Protein AF-A0A932LCK8-F1 (afdb_monomer_lite)

pLDDT: mean 76.7, std 15.46, range [37.06, 93.44]

Sequence (236 aa):
MRTVERKRELPFRETGGPTRAATRDFEVYFSTARAASYAITVRLGRPQRQRLLAFADYAKPSEVVEDVLACLDDFGGGRVEELHRRIKDEAYFNNFAALAKKLSPDGERVRTVGFTSVKGDEKHVVTLTGPPTSVWKPRVESGTKVEYIGRIRAADETSKKRSHPVFRVETDAGVVSPPIRVAPGLLQDVVKPFWGELVKVIASKPKKGGPNMIEIESIEGQAAQNSDADTGTEVA

Secondary structure (DSSP, 8-state):
-HHHHHHTTPPP-SSSSS-HHHHTT-EEEEPPPPTT-----EEEE--TT----TTS-PPPHHHHHHHHHHHHHHHHTT-HHHHHHH--SHHHHHHHHHHHHHHS--SSS---EEEEEEETTEEEEEEE-S-STTT------S-EEEEEEEEEEEEE---TT-SS-EEEEE-TTSPBPPPEE--TT-IIIIIGGGBTSEEEEEEEE-SSS--EEEEEEESHHHHTTTGGGS------

Foldseek 3Di:
DVLQCVVVVHDDDPDDDDDCVSPQQWDWDWDDADPPGPDIDIDIHGPPPDPDDPPDPGDDSVNSVVLLLVLLQCQLVLVLVVNCVSVVDPLSSVQSLLVSLVQAAPCPPGQKDKDWDDDPPDIDIHMRGDRSPRRDFPPDPDADKDKDWAAWADWDPDDPPDPFTWTWGAHPVRDIDDTEGEDRNQCPRPPVVRHRFTKMWIWGDHPDDHTYTGDIDGPVVVVVVVVVPPDDDDDD

Radius of gyration: 20.32 Å; chains: 1; bounding box: 52×53×57 Å

Structure (mmCIF, N/CA/C/O backbone):
data_AF-A0A932LCK8-F1
#
_entry.id   AF-A0A932LCK8-F1
#
loop_
_atom_site.group_PDB
_atom_site.id
_atom_site.type_symbol
_atom_site.label_atom_id
_atom_site.label_alt_id
_atom_site.label_comp_id
_atom_site.label_asym_id
_atom_site.label_entity_id
_atom_site.label_seq_id
_atom_site.pdbx_PDB_ins_code
_atom_site.Cartn_x
_atom_site.Cartn_y
_atom_site.Cartn_z
_atom_site.occupancy
_atom_site.B_iso_or_equiv
_atom_site.auth_seq_id
_atom_site.auth_comp_id
_atom_site.auth_asym_id
_atom_site.auth_atom_id
_atom_site.pdbx_PDB_model_num
ATOM 1 N N . MET A 1 1 ? 0.529 0.023 10.670 1.00 68.06 1 MET A N 1
ATOM 2 C CA . MET A 1 1 ? 1.684 0.404 11.520 1.00 68.06 1 MET A CA 1
ATOM 3 C C . MET A 1 1 ? 2.392 1.669 11.028 1.00 68.06 1 MET A C 1
ATOM 5 O O . MET A 1 1 ? 2.630 2.529 11.862 1.00 68.06 1 MET A O 1
ATOM 9 N N . ARG A 1 2 ? 2.650 1.861 9.720 1.00 84.75 2 ARG A N 1
ATOM 10 C CA . ARG A 1 2 ? 3.196 3.132 9.178 1.00 84.75 2 ARG A CA 1
ATOM 11 C C . ARG A 1 2 ? 2.391 4.380 9.580 1.00 84.75 2 ARG A C 1
ATOM 13 O O . ARG A 1 2 ? 2.970 5.405 9.904 1.00 84.75 2 ARG A O 1
ATOM 20 N N . THR A 1 3 ? 1.067 4.261 9.687 1.00 83.75 3 THR A N 1
ATOM 21 C CA . THR A 1 3 ? 0.189 5.313 10.232 1.00 83.75 3 THR A CA 1
ATOM 22 C C . THR A 1 3 ? 0.592 5.778 11.636 1.00 83.75 3 THR A C 1
ATOM 24 O O . THR A 1 3 ? 0.534 6.965 11.926 1.00 83.75 3 THR A O 1
ATOM 27 N N . VAL A 1 4 ? 1.030 4.864 12.508 1.00 83.75 4 VAL A N 1
ATOM 28 C CA . VAL A 1 4 ? 1.454 5.198 13.877 1.00 83.75 4 VAL A CA 1
ATOM 29 C C . VAL A 1 4 ? 2.744 6.012 13.853 1.00 83.75 4 VAL A C 1
ATOM 31 O O . VAL A 1 4 ? 2.847 6.996 14.575 1.00 83.75 4 VAL A O 1
ATOM 34 N N . GLU A 1 5 ? 3.711 5.621 13.018 1.00 84.94 5 GLU A N 1
ATOM 35 C CA . GLU A 1 5 ? 4.965 6.367 12.844 1.00 84.94 5 GLU A CA 1
ATOM 36 C C . GLU A 1 5 ? 4.686 7.786 12.339 1.00 84.94 5 GLU A C 1
ATOM 38 O O . GLU A 1 5 ? 5.183 8.745 12.928 1.00 84.94 5 GLU A O 1
ATOM 43 N N . ARG A 1 6 ? 3.795 7.926 11.347 1.00 89.06 6 ARG A N 1
ATOM 44 C CA . ARG A 1 6 ? 3.350 9.234 10.849 1.00 89.06 6 ARG A CA 1
ATOM 45 C C . ARG A 1 6 ? 2.698 10.087 11.935 1.00 89.06 6 ARG A C 1
ATOM 47 O O . ARG A 1 6 ? 3.042 11.255 12.060 1.00 89.06 6 ARG A O 1
ATOM 54 N N . LYS A 1 7 ? 1.773 9.533 12.729 1.00 84.06 7 LYS A N 1
ATOM 55 C CA . LYS A 1 7 ? 1.117 10.287 13.819 1.00 84.06 7 LYS A CA 1
ATOM 56 C C . LYS A 1 7 ? 2.077 10.666 14.952 1.00 84.06 7 LYS A C 1
ATOM 58 O O . LYS A 1 7 ? 1.746 11.535 15.744 1.00 84.06 7 LYS A O 1
ATOM 63 N N . ARG A 1 8 ? 3.242 10.020 15.028 1.00 82.56 8 ARG A N 1
ATOM 64 C CA . ARG A 1 8 ? 4.344 10.365 15.938 1.00 82.56 8 ARG A CA 1
ATOM 65 C C . ARG A 1 8 ? 5.402 11.257 15.277 1.00 82.56 8 ARG A C 1
ATOM 67 O O . ARG A 1 8 ? 6.473 11.419 15.848 1.00 82.56 8 ARG A O 1
ATOM 74 N N . GLU A 1 9 ? 5.126 11.766 14.073 1.00 83.94 9 GLU A N 1
ATOM 75 C CA . GLU A 1 9 ? 6.020 12.636 13.295 1.00 83.94 9 GLU A CA 1
ATOM 76 C C . GLU A 1 9 ? 7.413 12.027 13.057 1.00 83.94 9 GLU A C 1
ATOM 78 O O . GLU A 1 9 ? 8.412 12.727 12.899 1.00 83.94 9 GLU A O 1
ATOM 83 N N . LEU A 1 10 ? 7.492 10.693 13.015 1.00 84.56 10 LEU A N 1
ATOM 84 C CA . LEU A 1 10 ? 8.742 9.997 12.743 1.00 84.56 10 LEU A CA 1
ATOM 85 C C . LEU A 1 10 ? 9.036 10.018 11.235 1.00 84.56 10 LEU A C 1
ATOM 87 O O . LEU A 1 10 ? 8.127 9.751 10.438 1.00 84.56 10 LEU A O 1
ATOM 91 N N . PRO A 1 11 ? 10.297 10.258 10.825 1.00 85.12 11 PRO A N 1
ATOM 92 C CA . PRO A 1 11 ? 10.670 10.261 9.415 1.00 85.12 11 PRO A CA 1
ATOM 93 C C . PRO A 1 11 ? 10.408 8.894 8.779 1.00 85.12 11 PRO A C 1
ATOM 95 O O . PRO A 1 11 ? 10.622 7.853 9.412 1.00 85.12 11 PRO A O 1
ATOM 98 N N . PHE A 1 12 ? 9.960 8.889 7.520 1.00 83.31 12 PHE A N 1
ATOM 99 C CA . PHE A 1 12 ? 9.740 7.642 6.795 1.00 83.31 12 PHE A CA 1
ATOM 100 C C . PHE A 1 12 ? 11.056 6.872 6.646 1.00 83.31 12 PHE A C 1
ATOM 102 O O . PHE A 1 12 ? 12.108 7.433 6.334 1.00 83.31 12 PHE A O 1
ATOM 109 N N . ARG A 1 13 ? 10.998 5.555 6.854 1.00 80.38 13 ARG A N 1
ATOM 110 C CA . ARG A 1 13 ? 12.156 4.669 6.737 1.00 80.38 13 ARG A CA 1
ATOM 111 C C . ARG A 1 13 ? 12.007 3.759 5.530 1.00 80.38 13 ARG A C 1
ATOM 113 O O . ARG A 1 13 ? 11.162 2.869 5.529 1.00 80.38 13 ARG A O 1
ATOM 120 N N . GLU A 1 14 ? 12.901 3.935 4.563 1.00 74.62 14 GLU A N 1
ATOM 121 C CA . GLU A 1 14 ? 12.997 3.083 3.369 1.00 74.62 14 GLU A CA 1
ATOM 122 C C . GLU A 1 14 ? 13.469 1.657 3.683 1.00 74.62 14 GLU A C 1
ATOM 124 O O . GLU A 1 14 ? 13.272 0.747 2.881 1.00 74.62 14 GLU A O 1
ATOM 129 N N . THR A 1 15 ? 14.089 1.454 4.852 1.00 69.38 15 THR A N 1
ATOM 130 C CA . THR A 1 15 ? 14.672 0.171 5.249 1.00 69.38 15 THR A CA 1
ATOM 131 C C . THR A 1 15 ? 14.090 -0.357 6.555 1.00 69.38 15 THR A C 1
ATOM 133 O O . THR A 1 15 ? 13.994 0.338 7.578 1.00 69.38 15 THR A O 1
ATOM 136 N N . GLY A 1 16 ? 13.752 -1.646 6.518 1.00 67.50 16 GLY A N 1
ATOM 137 C CA . GLY A 1 16 ? 13.171 -2.370 7.638 1.00 67.50 16 GLY A CA 1
ATOM 138 C C . GLY A 1 16 ? 11.676 -2.110 7.812 1.00 67.50 16 GLY A C 1
ATOM 139 O O . GLY A 1 16 ? 11.110 -1.132 7.318 1.00 67.50 16 GLY A O 1
ATOM 140 N N . GLY A 1 17 ? 11.026 -3.027 8.530 1.00 65.50 17 GLY A N 1
ATOM 141 C CA . GLY A 1 17 ? 9.635 -2.855 8.929 1.00 65.50 17 GLY A CA 1
ATOM 142 C C . GLY A 1 17 ? 9.449 -1.673 9.892 1.00 65.50 17 GLY A C 1
ATOM 143 O O . GLY A 1 17 ? 10.430 -1.071 10.346 1.00 65.50 17 GLY A O 1
ATOM 144 N N . PRO A 1 18 ? 8.192 -1.352 10.235 1.00 67.12 18 PRO A N 1
ATOM 145 C CA . PRO A 1 18 ? 7.876 -0.317 11.210 1.00 67.12 18 PRO A CA 1
ATOM 146 C C . PRO A 1 18 ? 8.674 -0.496 12.507 1.00 67.12 18 PRO A C 1
ATOM 148 O O . PRO A 1 18 ? 8.913 -1.614 12.975 1.00 67.12 18 PRO A O 1
ATOM 151 N N . THR A 1 19 ? 9.112 0.616 13.083 1.00 68.75 19 THR A N 1
ATOM 152 C CA . THR A 1 19 ? 10.007 0.648 14.240 1.00 68.75 19 THR A CA 1
ATOM 153 C C . THR A 1 19 ? 9.383 -0.096 15.415 1.00 68.75 19 THR A C 1
ATOM 155 O O . THR A 1 19 ? 8.214 0.118 15.731 1.00 68.75 19 THR A O 1
ATOM 158 N N . ARG A 1 20 ? 10.171 -0.917 16.130 1.00 65.50 20 ARG A N 1
ATOM 159 C CA . ARG A 1 20 ? 9.680 -1.664 17.306 1.00 65.50 20 ARG A CA 1
ATOM 160 C C . ARG A 1 20 ? 8.971 -0.760 18.315 1.00 65.50 20 ARG A C 1
ATOM 162 O O . ARG A 1 20 ? 7.968 -1.163 18.874 1.00 65.50 20 ARG A O 1
ATOM 169 N N . ALA A 1 21 ? 9.441 0.471 18.514 1.00 67.25 21 ALA A N 1
ATOM 170 C CA . ALA A 1 21 ? 8.786 1.448 19.385 1.00 67.25 21 ALA A CA 1
ATOM 171 C C . ALA A 1 21 ? 7.376 1.857 18.912 1.00 67.25 21 ALA A C 1
ATOM 173 O O . ALA A 1 21 ? 6.527 2.169 19.740 1.00 67.25 21 ALA A O 1
ATOM 174 N N . ALA A 1 22 ? 7.118 1.856 17.602 1.00 66.50 22 ALA A N 1
ATOM 175 C CA . ALA A 1 22 ? 5.813 2.157 17.016 1.00 66.50 22 ALA A CA 1
ATOM 176 C C . ALA A 1 22 ? 4.879 0.940 16.999 1.00 66.50 22 ALA A C 1
ATOM 178 O O . ALA A 1 22 ? 3.667 1.112 17.054 1.00 66.50 22 ALA A O 1
ATOM 179 N N . THR A 1 23 ? 5.419 -0.280 16.947 1.00 68.44 23 THR A N 1
ATOM 180 C CA . THR A 1 23 ? 4.615 -1.511 16.932 1.00 68.44 23 THR A CA 1
ATOM 181 C C . THR A 1 23 ? 4.399 -2.116 18.311 1.00 68.44 23 THR A C 1
ATOM 183 O O . THR A 1 23 ? 3.434 -2.844 18.493 1.00 68.44 23 THR A O 1
ATOM 186 N N . ARG A 1 24 ? 5.276 -1.839 19.285 1.00 68.50 24 ARG A N 1
ATOM 187 C CA . ARG A 1 24 ? 5.238 -2.451 20.624 1.00 68.50 24 ARG A CA 1
ATOM 188 C C . ARG A 1 24 ? 3.920 -2.205 21.344 1.00 68.50 24 ARG A C 1
ATOM 190 O O . ARG A 1 24 ? 3.499 -3.060 22.105 1.00 68.50 24 ARG A O 1
ATOM 197 N N . ASP A 1 25 ? 3.287 -1.065 21.101 1.00 71.00 25 ASP A N 1
ATOM 198 C CA . ASP A 1 25 ? 2.089 -0.655 21.835 1.00 71.00 25 ASP A CA 1
ATOM 199 C C . ASP A 1 25 ? 0.792 -1.126 21.145 1.00 71.00 25 ASP A C 1
ATOM 201 O O . ASP A 1 25 ? -0.306 -0.804 21.603 1.00 71.00 25 ASP A O 1
ATOM 205 N N . PHE A 1 26 ? 0.908 -1.890 20.052 1.00 74.94 26 PHE A N 1
ATOM 206 C CA . PHE A 1 26 ? -0.215 -2.340 19.239 1.00 74.94 26 PHE A CA 1
ATOM 207 C C . PHE A 1 26 ? -0.123 -3.834 18.928 1.00 74.94 26 PHE A C 1
ATOM 209 O O . PHE A 1 26 ? 0.890 -4.326 18.441 1.00 74.94 26 PHE A O 1
ATOM 216 N N . GLU A 1 27 ? -1.228 -4.540 19.120 1.00 78.75 27 GLU A N 1
ATOM 217 C CA . GLU A 1 27 ? -1.399 -5.924 18.683 1.00 78.75 27 GLU A CA 1
ATOM 218 C C . GLU A 1 27 ? -2.511 -5.991 17.643 1.00 78.75 27 GLU A C 1
ATOM 220 O O . GLU A 1 27 ? -3.578 -5.398 17.821 1.00 78.75 27 GLU A O 1
ATOM 225 N N . VAL A 1 28 ? -2.250 -6.700 16.546 1.00 80.75 28 VAL A N 1
ATOM 226 C CA . VAL A 1 28 ? -3.213 -6.896 15.461 1.00 80.75 28 VAL A CA 1
ATOM 227 C C . VAL A 1 28 ? -3.707 -8.331 15.513 1.00 80.75 28 VAL A C 1
ATOM 229 O O . VAL A 1 28 ? -2.915 -9.265 15.429 1.00 80.75 28 VAL A O 1
ATOM 232 N N . TYR A 1 29 ? -5.019 -8.491 15.626 1.00 80.69 29 TYR A N 1
ATOM 233 C CA . TYR A 1 29 ? -5.695 -9.779 15.601 1.00 80.69 29 TYR A CA 1
ATOM 234 C C . TYR A 1 29 ? -6.539 -9.880 14.336 1.00 80.69 29 TYR A C 1
ATOM 236 O O . TYR A 1 29 ? -7.244 -8.933 13.982 1.00 80.69 29 TYR A O 1
ATOM 244 N N . PHE A 1 30 ? -6.498 -11.042 13.692 1.00 81.69 30 PHE A N 1
ATOM 245 C CA . PHE A 1 30 ? -7.308 -11.359 12.522 1.00 81.69 30 PHE A CA 1
ATOM 246 C C . PHE A 1 30 ? -8.279 -12.482 12.875 1.00 81.69 30 PHE A C 1
ATOM 248 O O . PHE A 1 30 ? -7.908 -13.446 13.542 1.00 81.69 30 PHE A O 1
ATOM 255 N N . SER A 1 31 ? -9.525 -12.350 12.434 1.00 79.50 31 SER A N 1
ATOM 256 C CA . SER A 1 31 ? -10.479 -13.465 12.425 1.00 79.50 31 SER A CA 1
ATOM 257 C C . SER A 1 31 ? -10.376 -14.231 11.110 1.00 79.50 31 SER A C 1
ATOM 259 O O . SER A 1 31 ? -9.997 -13.664 10.083 1.00 79.50 31 SER A O 1
ATOM 261 N N . THR A 1 32 ? -10.715 -15.517 11.142 1.00 73.19 32 THR A N 1
ATOM 262 C CA . THR A 1 32 ? -10.843 -16.324 9.930 1.00 73.19 32 THR A CA 1
ATOM 263 C C . THR A 1 32 ? -12.035 -15.847 9.103 1.00 73.19 32 THR A C 1
ATOM 265 O O . THR A 1 32 ? -13.061 -15.432 9.650 1.00 73.19 32 THR A O 1
ATOM 268 N N . ALA A 1 33 ? -11.901 -15.906 7.777 1.00 71.94 33 ALA A N 1
ATOM 269 C CA . ALA A 1 33 ? -13.022 -15.661 6.881 1.00 71.94 33 ALA A CA 1
ATOM 270 C C . ALA A 1 33 ? -14.146 -16.667 7.178 1.00 71.94 33 ALA A C 1
ATOM 272 O O . ALA A 1 33 ? -13.884 -17.850 7.420 1.00 71.94 33 ALA A O 1
ATOM 273 N N . ARG A 1 34 ? -15.402 -16.210 7.183 1.00 66.44 34 ARG A N 1
ATOM 274 C CA . ARG A 1 34 ? -16.549 -17.122 7.315 1.00 66.44 34 ARG A CA 1
ATOM 275 C C . ARG A 1 34 ? -16.864 -17.730 5.951 1.00 66.44 34 ARG A C 1
ATOM 277 O O . ARG A 1 34 ? -16.755 -17.039 4.940 1.00 66.44 34 ARG A O 1
ATOM 284 N N . ALA A 1 35 ? -17.286 -18.995 5.926 1.00 52.25 35 ALA A N 1
ATOM 285 C CA . ALA A 1 35 ? -17.706 -19.665 4.696 1.00 52.25 35 ALA A CA 1
ATOM 286 C C . ALA A 1 35 ? -18.722 -18.803 3.919 1.00 52.25 35 ALA A C 1
ATOM 288 O O . ALA A 1 35 ? -19.621 -18.217 4.521 1.00 52.25 35 ALA A O 1
ATOM 289 N N . ALA A 1 36 ? -18.535 -18.700 2.600 1.00 53.94 36 ALA A N 1
ATOM 290 C CA . ALA A 1 36 ? -19.325 -17.865 1.685 1.00 53.94 36 ALA A CA 1
ATOM 291 C C . ALA A 1 36 ? -19.273 -16.335 1.923 1.00 53.94 36 ALA A C 1
ATOM 293 O O . ALA A 1 36 ? -20.036 -15.596 1.305 1.00 53.94 36 ALA A O 1
ATOM 294 N N . SER A 1 37 ? -18.354 -15.827 2.758 1.00 58.44 37 SER A N 1
ATOM 295 C CA . SER A 1 37 ? -18.099 -14.387 2.892 1.00 58.44 37 SER A CA 1
ATOM 296 C C . SER A 1 37 ? -16.599 -14.073 2.901 1.00 58.44 37 SER A C 1
ATOM 298 O O . SER A 1 37 ? -15.853 -14.587 3.730 1.00 58.44 37 SER A O 1
ATOM 300 N N . TYR A 1 38 ? -16.156 -13.146 2.050 1.00 71.19 38 TYR A N 1
ATOM 301 C CA . TYR A 1 38 ? -14.799 -12.575 2.107 1.00 71.19 38 TYR A CA 1
ATOM 302 C C . TYR A 1 38 ? -14.674 -11.489 3.194 1.00 71.19 38 TYR A C 1
ATOM 304 O O . TYR A 1 38 ? -13.937 -10.516 3.052 1.00 71.19 38 TYR A O 1
ATOM 312 N N . ALA A 1 39 ? -15.423 -11.630 4.290 1.00 77.19 39 ALA A N 1
ATOM 313 C CA . ALA A 1 39 ? -15.399 -10.695 5.402 1.00 77.19 39 ALA A CA 1
ATOM 314 C C . ALA A 1 39 ? -14.325 -11.115 6.410 1.00 77.19 39 ALA A C 1
ATOM 316 O O . ALA A 1 39 ? -14.401 -12.194 7.002 1.00 77.19 39 ALA A O 1
ATOM 317 N N . ILE A 1 40 ? -13.353 -10.232 6.637 1.00 79.38 40 ILE A N 1
ATOM 318 C CA . ILE A 1 40 ? -12.356 -10.371 7.699 1.00 79.38 40 ILE A CA 1
ATOM 319 C C . ILE A 1 40 ? -12.582 -9.293 8.756 1.00 79.38 40 ILE A C 1
ATOM 321 O O . ILE A 1 40 ? -12.814 -8.128 8.444 1.00 79.38 40 ILE A O 1
ATOM 325 N N . THR A 1 41 ? -12.498 -9.671 10.029 1.00 80.62 41 THR A N 1
ATOM 326 C CA . THR A 1 41 ? -12.414 -8.701 11.131 1.00 80.62 41 THR A CA 1
ATOM 327 C C . THR A 1 41 ? -10.961 -8.538 11.538 1.00 80.62 41 THR A C 1
ATOM 329 O O . THR A 1 41 ? -10.307 -9.527 11.885 1.00 80.62 41 THR A O 1
ATOM 332 N N . VAL A 1 42 ? -10.488 -7.291 11.530 1.00 81.81 42 VAL A N 1
ATOM 333 C CA . VAL A 1 42 ? -9.177 -6.892 12.048 1.00 81.81 42 VAL A CA 1
ATOM 334 C C . VAL A 1 42 ? -9.394 -6.116 13.341 1.00 81.81 42 VAL A C 1
ATOM 336 O O . VAL A 1 42 ? -10.077 -5.093 13.347 1.00 81.81 42 VAL A O 1
ATOM 339 N N . ARG A 1 43 ? -8.813 -6.585 14.446 1.00 82.06 43 ARG A N 1
ATOM 340 C CA . ARG A 1 43 ? -8.869 -5.897 15.740 1.00 82.06 43 ARG A CA 1
ATOM 341 C C . ARG A 1 43 ? -7.490 -5.367 16.101 1.00 82.06 43 ARG A C 1
ATOM 343 O O . ARG A 1 43 ? -6.537 -6.132 16.202 1.00 82.06 43 ARG A O 1
ATOM 350 N N . LEU A 1 44 ? -7.413 -4.060 16.342 1.00 81.69 44 LEU A N 1
ATOM 351 C CA . LEU A 1 44 ? -6.218 -3.389 16.844 1.00 81.69 44 LEU A CA 1
ATOM 352 C C . LEU A 1 44 ? -6.360 -3.163 18.356 1.00 81.69 44 LEU A C 1
ATOM 354 O O . LEU A 1 44 ? -7.223 -2.405 18.798 1.00 81.69 44 LEU A O 1
ATOM 358 N N . GLY A 1 45 ? -5.544 -3.849 19.150 1.00 78.12 45 GLY A N 1
ATOM 359 C CA . GLY A 1 45 ? -5.527 -3.766 20.612 1.00 78.12 45 GLY A CA 1
ATOM 360 C C . GLY A 1 45 ? -4.201 -3.245 21.157 1.00 78.12 45 GLY A C 1
ATOM 361 O O . GLY A 1 45 ? -3.272 -2.978 20.400 1.00 78.12 45 GLY A O 1
ATOM 362 N N . ARG A 1 46 ? -4.110 -3.115 22.484 1.00 75.75 46 ARG A N 1
ATOM 363 C CA . ARG A 1 46 ? -2.841 -2.923 23.202 1.00 75.75 46 ARG A CA 1
ATOM 364 C C . ARG A 1 46 ? -2.402 -4.258 23.815 1.00 75.75 46 ARG A C 1
ATOM 366 O O . ARG A 1 46 ? -3.284 -4.984 24.282 1.00 75.75 46 ARG A O 1
ATOM 373 N N . PRO A 1 47 ? -1.093 -4.551 23.894 1.00 69.00 47 PRO A N 1
ATOM 374 C CA . PRO A 1 47 ? -0.602 -5.727 24.596 1.00 69.00 47 PRO A CA 1
ATOM 375 C C . PRO A 1 47 ? -1.077 -5.753 26.044 1.00 69.00 47 PRO A C 1
ATOM 377 O O . PRO A 1 47 ? -0.869 -4.804 26.806 1.00 69.00 47 PRO A O 1
ATOM 380 N N . GLN A 1 48 ? -1.664 -6.877 26.448 1.00 57.91 48 GLN A N 1
ATOM 381 C CA . GLN A 1 48 ? -2.292 -7.060 27.761 1.00 57.91 48 GLN A CA 1
ATOM 382 C C . GLN A 1 48 ? -1.312 -6.869 28.942 1.00 57.91 48 GLN A C 1
ATOM 384 O O . GLN A 1 48 ? -1.734 -6.650 30.076 1.00 57.91 48 GLN A O 1
ATOM 389 N N . ARG A 1 49 ? 0.006 -6.921 28.686 1.00 55.78 49 ARG A N 1
ATOM 390 C CA . ARG A 1 49 ? 1.070 -6.804 29.700 1.00 55.78 49 ARG A CA 1
ATOM 391 C C . ARG A 1 49 ? 1.482 -5.371 30.052 1.00 55.78 49 ARG A C 1
ATOM 393 O O . ARG A 1 49 ? 2.268 -5.203 30.979 1.00 55.78 49 ARG A O 1
ATOM 400 N N . GLN A 1 50 ? 0.971 -4.340 29.377 1.00 52.78 50 GLN A N 1
ATOM 401 C CA . GLN A 1 50 ? 1.270 -2.946 29.731 1.00 52.78 50 GLN A CA 1
ATOM 402 C C . GLN A 1 50 ? 0.057 -2.255 30.361 1.00 52.78 50 GLN A C 1
ATOM 404 O O . GLN A 1 50 ? -0.754 -1.624 29.686 1.00 52.78 50 GLN A O 1
ATOM 409 N N . ARG A 1 51 ? -0.028 -2.314 31.697 1.00 44.06 51 ARG A N 1
ATOM 410 C CA . ARG A 1 51 ? -0.771 -1.320 32.486 1.00 44.06 51 ARG A CA 1
ATOM 411 C C . ARG A 1 51 ? 0.008 -0.005 32.435 1.00 44.06 51 ARG A C 1
ATOM 413 O O . ARG A 1 51 ? 0.839 0.260 33.295 1.00 44.06 51 ARG A O 1
ATOM 420 N N . LEU A 1 52 ? -0.196 0.783 31.387 1.00 51.16 52 LEU A N 1
ATOM 421 C CA . LEU A 1 52 ? 0.383 2.119 31.308 1.00 51.16 52 LEU A CA 1
ATOM 422 C C . LEU A 1 52 ? -0.431 3.082 32.175 1.00 51.16 52 LEU A C 1
ATOM 424 O O . LEU A 1 52 ? -1.634 3.248 31.976 1.00 51.16 52 LEU A O 1
ATOM 428 N N . LEU A 1 53 ? 0.260 3.700 33.135 1.00 49.91 53 LEU A N 1
ATOM 429 C CA . LEU A 1 53 ? -0.172 4.907 33.834 1.00 49.91 53 LEU A CA 1
ATOM 430 C C . LEU A 1 53 ? -0.567 5.968 32.790 1.00 49.91 53 LEU A C 1
ATOM 432 O O . LEU A 1 53 ? 0.071 6.070 31.744 1.00 49.91 53 LEU A O 1
ATOM 436 N N . ALA A 1 54 ? -1.620 6.735 33.067 1.00 47.22 54 ALA A N 1
ATOM 437 C CA . ALA A 1 54 ? -2.343 7.610 32.134 1.00 47.22 54 ALA A CA 1
ATOM 438 C C . ALA A 1 54 ? -1.554 8.802 31.527 1.00 47.22 54 ALA A C 1
ATOM 440 O O . ALA A 1 54 ? -2.167 9.722 30.998 1.00 47.22 54 ALA A O 1
ATOM 441 N N . PHE A 1 55 ? -0.220 8.803 31.582 1.00 44.22 55 PHE A N 1
ATOM 442 C CA . PHE A 1 55 ? 0.632 9.983 31.367 1.00 44.22 55 PHE A CA 1
ATOM 443 C C . PHE A 1 55 ? 1.562 9.912 30.153 1.00 44.22 55 PHE A C 1
ATOM 445 O O . PHE A 1 55 ? 2.518 10.674 30.080 1.00 44.22 55 PHE A O 1
ATOM 452 N N . ALA A 1 56 ? 1.341 8.995 29.216 1.00 53.69 56 ALA A N 1
ATOM 453 C CA . ALA A 1 56 ? 2.217 8.877 28.058 1.00 53.69 56 ALA A CA 1
ATOM 454 C C . ALA A 1 56 ? 1.457 9.117 26.750 1.00 53.69 56 ALA A C 1
ATOM 456 O O . ALA A 1 56 ? 0.417 8.495 26.512 1.00 53.69 56 ALA A O 1
ATOM 457 N N . ASP A 1 57 ? 2.016 10.011 25.927 1.00 57.69 57 ASP A N 1
ATOM 458 C CA . ASP A 1 57 ? 1.541 10.494 24.620 1.00 57.69 57 ASP A CA 1
ATOM 459 C C . ASP A 1 57 ? 1.528 9.395 23.542 1.00 57.69 57 ASP A C 1
ATOM 461 O O . ASP A 1 57 ? 2.174 9.466 22.494 1.00 57.69 57 ASP A O 1
ATOM 465 N N . TYR A 1 58 ? 0.801 8.314 23.799 1.00 64.19 58 TYR A N 1
ATOM 466 C CA . TYR A 1 58 ? 0.631 7.225 22.852 1.00 64.19 58 TYR A CA 1
ATOM 467 C C . TYR A 1 58 ? -0.647 7.425 22.044 1.00 64.19 58 TYR A C 1
ATOM 469 O O . TYR A 1 58 ? -1.741 7.466 22.612 1.00 64.19 58 TYR A O 1
ATOM 477 N N . ALA A 1 59 ? -0.515 7.428 20.713 1.00 68.94 59 ALA A N 1
ATOM 478 C CA . ALA A 1 59 ? -1.654 7.344 19.802 1.00 68.94 59 ALA A CA 1
ATOM 479 C C . ALA A 1 59 ? -2.578 6.185 20.213 1.00 68.94 59 ALA A C 1
ATOM 481 O O . ALA A 1 59 ? -2.128 5.046 20.404 1.00 68.94 59 ALA A O 1
ATOM 482 N N . LYS A 1 60 ? -3.873 6.459 20.388 1.00 80.25 60 LYS A N 1
ATOM 483 C CA . LYS A 1 60 ? -4.831 5.419 20.786 1.00 80.25 60 LYS A CA 1
ATOM 484 C C . LYS A 1 60 ? -5.140 4.517 19.585 1.00 80.25 60 LYS A C 1
ATOM 486 O O . LYS A 1 60 ? -5.258 5.027 18.473 1.00 80.25 60 LYS A O 1
ATOM 491 N N . PRO A 1 61 ? -5.341 3.197 19.772 1.00 82.62 61 PRO A N 1
ATOM 492 C CA . PRO A 1 61 ? -5.747 2.305 18.681 1.00 82.62 61 PRO A CA 1
ATOM 493 C C . PRO A 1 61 ? -6.956 2.805 17.886 1.00 82.62 61 PRO A C 1
ATOM 495 O O . PRO A 1 61 ? -6.936 2.748 16.661 1.00 82.62 61 PRO A O 1
ATOM 498 N N . SER A 1 62 ? -7.961 3.373 18.562 1.00 83.25 62 SER A N 1
ATOM 499 C CA . SER A 1 62 ? -9.131 3.966 17.905 1.00 83.25 62 SER A CA 1
ATOM 500 C C . SER A 1 62 ? -8.754 5.117 16.973 1.00 83.25 62 SER A C 1
ATOM 502 O O . SER A 1 62 ? -9.176 5.129 15.828 1.00 83.25 62 SER A O 1
ATOM 504 N N . GLU A 1 63 ? -7.883 6.026 17.415 1.00 86.00 63 GLU A N 1
ATOM 505 C CA . GLU A 1 63 ? -7.443 7.185 16.626 1.00 86.00 63 GLU A CA 1
ATOM 506 C C . GLU A 1 63 ? -6.600 6.780 15.409 1.00 86.00 63 GLU A C 1
ATOM 508 O O . GLU A 1 63 ? -6.484 7.545 14.453 1.00 86.00 63 GLU A O 1
ATOM 513 N N . VAL A 1 64 ? -5.946 5.616 15.462 1.00 87.25 64 VAL A N 1
ATOM 514 C CA . VAL A 1 64 ? -5.203 5.052 14.326 1.00 87.25 64 VAL A CA 1
ATOM 515 C C . VAL A 1 64 ? -6.173 4.447 13.316 1.00 87.25 64 VAL A C 1
ATOM 517 O O . VAL A 1 64 ? -6.009 4.671 12.121 1.00 87.25 64 VAL A O 1
ATOM 520 N N . VAL A 1 65 ? -7.182 3.705 13.779 1.00 88.06 65 VAL A N 1
ATOM 521 C CA . VAL A 1 65 ? -8.220 3.126 12.911 1.00 88.06 65 VAL A CA 1
ATOM 522 C C . VAL A 1 65 ? -9.041 4.227 12.242 1.00 88.06 65 VAL A C 1
ATOM 524 O O . VAL A 1 65 ? -9.193 4.206 11.026 1.00 88.06 65 VAL A O 1
ATOM 527 N N . GLU A 1 66 ? -9.509 5.212 13.009 1.00 89.06 66 GLU A N 1
ATOM 528 C CA . GLU A 1 66 ? -10.269 6.367 12.513 1.00 89.06 66 GLU A CA 1
ATOM 529 C C . GLU A 1 66 ? -9.480 7.138 11.443 1.00 89.06 66 GLU A C 1
ATOM 531 O O . GLU A 1 66 ? -10.018 7.462 10.388 1.00 89.06 66 GLU A O 1
ATOM 536 N N . ASP A 1 67 ? -8.184 7.365 11.667 1.00 90.75 67 ASP A N 1
ATOM 537 C CA . ASP A 1 67 ? -7.319 8.052 10.706 1.00 90.75 67 ASP A CA 1
ATOM 538 C C . ASP A 1 67 ? -7.096 7.232 9.421 1.00 90.75 67 ASP A C 1
ATOM 540 O O . ASP A 1 67 ? -7.174 7.790 8.329 1.00 90.75 67 ASP A O 1
ATOM 544 N N . VAL A 1 68 ? -6.905 5.908 9.517 1.00 91.62 68 VAL A N 1
ATOM 545 C CA . VAL A 1 68 ? -6.833 5.033 8.330 1.00 91.62 68 VAL A CA 1
ATOM 546 C C . VAL A 1 68 ? -8.137 5.076 7.536 1.00 91.62 68 VAL A C 1
ATOM 548 O O . VAL A 1 68 ? -8.090 5.187 6.313 1.00 91.62 68 VAL A O 1
ATOM 551 N N . LEU A 1 69 ? -9.286 5.003 8.210 1.00 92.19 69 LEU A N 1
ATOM 552 C CA . LEU A 1 69 ? -10.592 5.050 7.554 1.00 92.19 69 LEU A CA 1
ATOM 553 C C . LEU A 1 69 ? -10.842 6.399 6.883 1.00 92.19 69 LEU A C 1
ATOM 555 O O . LEU A 1 69 ? -11.292 6.417 5.744 1.00 92.19 69 LEU A O 1
ATOM 559 N N . ALA A 1 70 ? -10.491 7.509 7.532 1.00 92.06 70 ALA A N 1
ATOM 560 C CA . ALA A 1 70 ? -10.590 8.833 6.926 1.00 92.06 70 ALA A CA 1
ATOM 561 C C . ALA A 1 70 ? -9.711 8.950 5.668 1.00 92.06 70 ALA A C 1
ATOM 563 O O . ALA A 1 70 ? -10.174 9.430 4.638 1.00 92.06 70 ALA A O 1
ATOM 564 N N . CYS A 1 71 ? -8.469 8.449 5.709 1.00 92.25 71 CYS A N 1
ATOM 565 C CA . CYS A 1 71 ? -7.607 8.420 4.526 1.00 92.25 71 CYS A CA 1
ATOM 566 C C . CYS A 1 71 ? -8.181 7.540 3.400 1.00 92.25 71 CYS A C 1
ATOM 568 O O . CYS A 1 71 ? -8.041 7.883 2.229 1.00 92.25 71 CYS A O 1
ATOM 570 N N . LEU A 1 72 ? -8.792 6.396 3.734 1.00 91.75 72 LEU A N 1
ATOM 571 C CA . LEU A 1 72 ? -9.423 5.509 2.750 1.00 91.75 72 LEU A CA 1
ATOM 572 C C . LEU A 1 72 ? -10.661 6.149 2.126 1.00 91.75 72 LEU A C 1
ATOM 574 O O . LEU A 1 72 ? -10.886 5.968 0.936 1.00 91.75 72 LEU A O 1
ATOM 578 N N . ASP A 1 73 ? -11.431 6.905 2.904 1.00 91.62 73 ASP A N 1
ATOM 579 C CA . ASP A 1 73 ? -12.588 7.643 2.406 1.00 91.62 73 ASP A CA 1
ATOM 580 C C . ASP A 1 73 ? -12.156 8.773 1.460 1.00 91.62 73 ASP A C 1
ATOM 582 O O . ASP A 1 73 ? -12.683 8.899 0.354 1.00 91.62 73 ASP A O 1
ATOM 586 N N . ASP A 1 74 ? -11.125 9.537 1.839 1.00 90.94 74 ASP A N 1
ATOM 587 C CA . ASP A 1 74 ? -10.531 10.570 0.979 1.00 90.94 74 ASP A CA 1
ATOM 588 C C . ASP A 1 74 ? -9.965 9.964 -0.314 1.00 90.94 74 ASP A C 1
ATOM 590 O O . ASP A 1 74 ? -10.169 10.508 -1.402 1.00 90.94 74 ASP A O 1
ATOM 594 N N . PHE A 1 75 ? -9.315 8.800 -0.217 1.00 89.69 75 PHE A N 1
ATOM 595 C CA . PHE A 1 75 ? -8.819 8.057 -1.372 1.00 89.69 75 PHE A CA 1
ATOM 596 C C . PHE A 1 75 ? -9.960 7.552 -2.266 1.00 89.69 75 PHE A C 1
ATOM 598 O O . PHE A 1 75 ? -9.952 7.811 -3.464 1.00 89.69 75 PHE A O 1
ATOM 605 N N . GLY A 1 76 ? -10.960 6.867 -1.709 1.00 87.44 76 GLY A N 1
ATOM 606 C CA . GLY A 1 76 ? -12.086 6.311 -2.465 1.00 87.44 76 GLY A CA 1
ATOM 607 C C . GLY A 1 76 ? -12.959 7.381 -3.121 1.00 87.44 76 GLY A C 1
ATOM 608 O O . GLY A 1 76 ? -13.434 7.187 -4.238 1.00 87.44 76 GLY A O 1
ATOM 609 N N . GLY A 1 77 ? -13.116 8.533 -2.465 1.00 86.44 77 GLY A N 1
ATOM 610 C CA . GLY A 1 77 ? -13.845 9.688 -2.987 1.00 86.44 77 GLY A CA 1
ATOM 611 C C . GLY A 1 77 ? -13.056 10.559 -3.969 1.00 86.44 77 GLY A C 1
ATOM 612 O O . GLY A 1 77 ? -13.579 11.578 -4.415 1.00 86.44 77 GLY A O 1
ATOM 613 N N . GLY A 1 78 ? -11.803 10.215 -4.282 1.00 84.81 78 GLY A N 1
ATOM 614 C CA . GLY A 1 78 ? -10.957 10.993 -5.188 1.00 84.81 78 GLY A CA 1
ATOM 615 C C . GLY A 1 78 ? -10.521 12.361 -4.656 1.00 84.81 78 GLY A C 1
ATOM 616 O O . GLY A 1 78 ? -10.105 13.212 -5.439 1.00 84.81 78 GLY A O 1
ATOM 617 N N . ARG A 1 79 ? -10.579 12.584 -3.338 1.00 88.19 79 ARG A N 1
ATOM 618 C CA . ARG A 1 79 ? -10.219 13.850 -2.677 1.00 88.19 79 ARG A CA 1
ATOM 619 C C . ARG A 1 79 ? -8.714 13.918 -2.420 1.00 88.19 79 ARG A C 1
ATOM 621 O O . ARG A 1 79 ? -8.251 13.929 -1.277 1.00 88.19 79 ARG A O 1
ATOM 628 N N . VAL A 1 80 ? -7.938 13.942 -3.502 1.00 84.38 80 VAL A N 1
ATOM 629 C CA . VAL A 1 80 ? -6.463 13.901 -3.482 1.00 84.38 80 VAL A CA 1
ATOM 630 C C . VAL A 1 80 ? -5.872 15.017 -2.618 1.00 84.38 80 VAL A C 1
ATOM 632 O O . VAL A 1 80 ? -4.897 14.794 -1.898 1.00 84.38 80 VAL A O 1
ATOM 635 N N . GLU A 1 81 ? -6.455 16.210 -2.667 1.00 86.50 81 GLU A N 1
ATOM 636 C CA . GLU A 1 81 ? -6.007 17.394 -1.936 1.00 86.50 81 GLU A CA 1
ATOM 637 C C . GLU A 1 81 ? -6.262 17.276 -0.428 1.00 86.50 81 GLU A C 1
ATOM 639 O O . GLU A 1 81 ? -5.449 17.743 0.371 1.00 86.50 81 GLU A O 1
ATOM 644 N N . GLU A 1 82 ? -7.374 16.655 -0.022 1.00 89.56 82 GLU A N 1
ATOM 645 C CA . GLU A 1 82 ? -7.654 16.351 1.390 1.00 89.56 82 GLU A CA 1
ATOM 646 C C . GLU A 1 82 ? -6.686 15.282 1.903 1.00 89.56 82 GLU A C 1
ATOM 648 O O . GLU A 1 82 ? -6.076 15.439 2.965 1.00 89.56 82 GLU A O 1
ATOM 653 N N . LEU A 1 83 ? -6.451 14.243 1.095 1.00 89.38 83 LEU A N 1
ATOM 654 C CA . LEU A 1 83 ? -5.505 13.187 1.432 1.00 89.38 83 LEU A CA 1
ATOM 655 C C . LEU A 1 83 ? -4.073 13.730 1.584 1.00 89.38 83 LEU A C 1
ATOM 657 O O . LEU A 1 83 ? -3.394 13.374 2.546 1.00 89.38 83 LEU A O 1
ATOM 661 N N . HIS A 1 84 ? -3.630 14.640 0.709 1.00 89.00 84 HIS A N 1
ATOM 662 C CA . HIS A 1 84 ? -2.337 15.332 0.843 1.00 89.00 84 HIS A CA 1
ATOM 663 C C . HIS A 1 84 ? -2.277 16.250 2.068 1.00 89.00 84 HIS A C 1
ATOM 665 O O . HIS A 1 84 ? -1.241 16.338 2.727 1.00 89.00 84 HIS A O 1
ATOM 671 N N . ARG A 1 85 ? -3.374 16.935 2.415 1.00 90.81 85 ARG A N 1
ATOM 672 C CA . ARG A 1 85 ? -3.426 17.741 3.645 1.00 90.81 85 ARG A CA 1
ATOM 673 C C . ARG A 1 85 ? -3.272 16.879 4.896 1.00 90.81 85 ARG A C 1
ATOM 675 O O . ARG A 1 85 ? -2.624 17.308 5.854 1.00 90.81 85 ARG A O 1
ATOM 682 N N . ARG A 1 86 ? -3.830 15.668 4.875 1.00 91.62 86 ARG A N 1
ATOM 683 C CA . ARG A 1 86 ? -3.760 14.692 5.970 1.00 91.62 86 ARG A CA 1
ATOM 684 C C . ARG A 1 86 ? -2.413 13.963 6.033 1.00 91.62 86 ARG A C 1
ATOM 686 O O . ARG A 1 86 ? -1.901 13.703 7.125 1.00 91.62 86 ARG A O 1
ATOM 693 N N . ILE A 1 87 ? -1.823 13.649 4.881 1.00 91.88 87 ILE A N 1
ATOM 694 C CA . ILE A 1 87 ? -0.530 12.970 4.740 1.00 91.88 87 ILE A CA 1
ATOM 695 C C . ILE A 1 87 ? 0.438 13.896 3.995 1.00 91.88 87 ILE A C 1
ATOM 697 O O . ILE A 1 87 ? 0.603 13.805 2.784 1.00 91.88 87 ILE A O 1
ATOM 701 N N . LYS A 1 88 ? 1.076 14.798 4.747 1.00 90.00 88 LYS A N 1
ATOM 702 C CA . LYS A 1 88 ? 1.965 15.830 4.184 1.00 90.00 88 LYS A CA 1
ATOM 703 C C . LYS A 1 88 ? 3.283 15.278 3.639 1.00 90.00 88 LYS A C 1
ATOM 705 O O . LYS A 1 88 ? 3.841 15.835 2.703 1.00 90.00 88 LYS A O 1
ATOM 710 N N . ASP A 1 89 ? 3.803 14.231 4.271 1.00 90.62 89 ASP A N 1
ATOM 711 C CA . ASP A 1 89 ? 5.048 13.591 3.857 1.00 90.62 89 ASP A CA 1
ATOM 712 C C . ASP A 1 89 ? 4.810 12.716 2.620 1.00 90.62 89 ASP A C 1
ATOM 714 O O . ASP A 1 89 ? 3.946 11.833 2.619 1.00 90.62 89 ASP A O 1
ATOM 718 N N . GLU A 1 90 ? 5.589 12.966 1.569 1.00 87.88 90 GLU A N 1
ATOM 719 C CA . GLU A 1 90 ? 5.413 12.337 0.259 1.00 87.88 90 GLU A CA 1
ATOM 720 C C . GLU A 1 90 ? 5.659 10.820 0.292 1.00 87.88 90 GLU A C 1
ATOM 722 O O . GLU A 1 90 ? 4.967 10.069 -0.398 1.00 87.88 90 GLU A O 1
ATOM 727 N N . ALA A 1 91 ? 6.587 10.336 1.124 1.00 88.94 91 ALA A N 1
ATOM 728 C CA . ALA A 1 91 ? 6.867 8.908 1.238 1.00 88.94 91 ALA A CA 1
ATOM 729 C C . ALA A 1 91 ? 5.708 8.173 1.927 1.00 88.94 91 ALA A C 1
ATOM 731 O O . ALA A 1 91 ? 5.249 7.139 1.433 1.00 88.94 91 ALA A O 1
ATOM 732 N N . TYR A 1 92 ? 5.165 8.731 3.015 1.00 91.38 92 TYR A N 1
ATOM 733 C CA . TYR A 1 92 ? 3.953 8.191 3.638 1.00 91.38 92 TYR A CA 1
ATOM 734 C C . TYR A 1 92 ? 2.742 8.257 2.703 1.00 91.38 92 TYR A C 1
ATOM 736 O O . TYR A 1 92 ? 1.934 7.326 2.704 1.00 91.38 92 TYR A O 1
ATOM 744 N N . PHE A 1 93 ? 2.607 9.324 1.911 1.00 91.19 93 PHE A N 1
ATOM 745 C CA . PHE A 1 93 ? 1.509 9.473 0.956 1.00 91.19 93 PHE A CA 1
ATOM 746 C C . PHE A 1 93 ? 1.577 8.402 -0.134 1.00 91.19 93 PHE A C 1
ATOM 748 O O . PHE A 1 93 ? 0.609 7.667 -0.333 1.00 91.19 93 PHE A O 1
ATOM 755 N N . ASN A 1 94 ? 2.735 8.252 -0.783 1.00 88.81 94 ASN A N 1
ATOM 756 C CA . ASN A 1 94 ? 2.953 7.240 -1.816 1.00 88.81 94 ASN A CA 1
ATOM 757 C C . ASN A 1 94 ? 2.720 5.827 -1.276 1.00 88.81 94 ASN A C 1
ATOM 759 O O . ASN A 1 94 ? 2.026 5.031 -1.909 1.00 88.81 94 ASN A O 1
ATOM 763 N N . ASN A 1 95 ? 3.253 5.531 -0.088 1.00 90.56 95 ASN A N 1
ATOM 764 C CA . ASN A 1 95 ? 3.057 4.252 0.587 1.00 90.56 95 ASN A CA 1
ATOM 765 C C . ASN A 1 95 ? 1.569 3.963 0.828 1.00 90.56 95 ASN A C 1
ATOM 767 O O . ASN A 1 95 ? 1.074 2.904 0.443 1.00 90.56 95 ASN A O 1
ATOM 771 N N . PHE A 1 96 ? 0.842 4.922 1.412 1.00 92.38 96 PHE A N 1
ATOM 772 C CA . PHE A 1 96 ? -0.583 4.771 1.683 1.00 92.38 96 PHE A CA 1
ATOM 773 C C . PHE A 1 96 ? -1.384 4.578 0.394 1.00 92.38 96 PHE A C 1
ATOM 775 O O . PHE A 1 96 ? -2.156 3.628 0.302 1.00 92.38 96 PHE A O 1
ATOM 782 N N . ALA A 1 97 ? -1.178 5.432 -0.609 1.00 89.69 97 ALA A N 1
ATOM 783 C CA . ALA A 1 97 ? -1.914 5.384 -1.867 1.00 89.69 97 ALA A CA 1
ATOM 784 C C . ALA A 1 97 ? -1.689 4.064 -2.620 1.00 89.69 97 ALA A C 1
ATOM 786 O O . ALA A 1 97 ? -2.641 3.471 -3.128 1.00 89.69 97 ALA A O 1
ATOM 787 N N . ALA A 1 98 ? -0.453 3.557 -2.643 1.00 88.25 98 ALA A N 1
ATOM 788 C CA . ALA A 1 98 ? -0.141 2.277 -3.268 1.00 88.25 98 ALA A CA 1
ATOM 789 C C . ALA A 1 98 ? -0.802 1.089 -2.544 1.00 88.25 98 ALA A C 1
ATOM 791 O O . ALA A 1 98 ? -1.282 0.161 -3.193 1.00 88.25 98 ALA A O 1
ATOM 792 N N . LEU A 1 99 ? -0.870 1.115 -1.209 1.00 89.94 99 LEU A N 1
ATOM 793 C CA . LEU A 1 99 ? -1.558 0.080 -0.429 1.00 89.94 99 LEU A CA 1
ATOM 794 C C . LEU A 1 99 ? -3.085 0.188 -0.546 1.00 89.94 99 LEU A C 1
ATOM 796 O O . LEU A 1 99 ? -3.755 -0.828 -0.713 1.00 89.94 99 LEU A O 1
ATOM 800 N N . ALA A 1 100 ? -3.637 1.401 -0.522 1.00 90.00 100 ALA A N 1
ATOM 801 C CA . ALA A 1 100 ? -5.063 1.652 -0.726 1.00 90.00 100 ALA A CA 1
ATOM 802 C C . ALA A 1 100 ? -5.516 1.204 -2.123 1.00 90.00 100 ALA A C 1
ATOM 804 O O . ALA A 1 100 ? -6.573 0.589 -2.265 1.00 90.00 100 ALA A O 1
ATOM 805 N N . LYS A 1 101 ? -4.674 1.409 -3.143 1.00 87.75 101 LYS A N 1
ATOM 806 C CA . LYS A 1 101 ? -4.874 0.871 -4.491 1.00 87.75 101 LYS A CA 1
ATOM 807 C C . LYS A 1 101 ? -4.982 -0.658 -4.490 1.00 87.75 101 LYS A C 1
ATOM 809 O O . LYS A 1 101 ? -5.901 -1.179 -5.106 1.00 87.75 101 LYS A O 1
ATOM 814 N N . LYS A 1 102 ? -4.113 -1.371 -3.762 1.00 86.12 102 LYS A N 1
ATOM 815 C CA . LYS A 1 102 ? -4.186 -2.843 -3.631 1.00 86.12 102 LYS A CA 1
ATOM 816 C C . LYS A 1 102 ? -5.438 -3.330 -2.891 1.00 86.12 102 LYS A C 1
ATOM 818 O O . LYS A 1 102 ? -5.870 -4.451 -3.115 1.00 86.12 102 LYS A O 1
ATOM 823 N N . LEU A 1 103 ? -5.990 -2.512 -1.994 1.00 87.38 103 LEU A N 1
ATOM 824 C CA . LEU A 1 103 ? -7.242 -2.804 -1.288 1.00 87.38 103 LEU A CA 1
ATOM 825 C C . LEU A 1 103 ? -8.491 -2.451 -2.103 1.00 87.38 103 LEU A C 1
ATOM 827 O O . LEU A 1 103 ? -9.592 -2.827 -1.710 1.00 87.38 103 LEU A O 1
ATOM 831 N N . SER A 1 104 ? -8.343 -1.677 -3.176 1.00 87.50 104 SER A N 1
ATOM 832 C CA . SER A 1 104 ? -9.475 -1.214 -3.971 1.00 87.50 104 SER A CA 1
ATOM 833 C C . SER A 1 104 ? -10.053 -2.355 -4.812 1.00 87.50 104 SER A C 1
ATOM 835 O O . SER A 1 104 ? -9.305 -3.246 -5.218 1.00 87.50 104 SER A O 1
ATOM 837 N N . PRO A 1 105 ? -11.368 -2.335 -5.089 1.00 86.50 105 PRO A N 1
ATOM 838 C CA . PRO A 1 105 ? -11.982 -3.285 -6.010 1.00 86.50 105 PRO A CA 1
ATOM 839 C C . PRO A 1 105 ? -11.308 -3.245 -7.390 1.00 86.50 105 PRO A C 1
ATOM 841 O O . PRO A 1 105 ? -10.967 -2.168 -7.884 1.00 86.50 105 PRO A O 1
ATOM 844 N N . ASP A 1 106 ? -11.164 -4.410 -8.026 1.00 79.88 106 ASP A N 1
ATOM 845 C CA . ASP A 1 106 ? -10.712 -4.511 -9.421 1.00 79.88 106 ASP A CA 1
ATOM 846 C C . ASP A 1 106 ? -11.797 -4.053 -10.418 1.00 79.88 106 ASP A C 1
ATOM 848 O O . ASP A 1 106 ? -11.492 -3.698 -11.553 1.00 79.88 106 ASP A O 1
ATOM 852 N N . GLY A 1 107 ? -13.059 -3.998 -9.977 1.00 78.25 107 GLY A N 1
ATOM 853 C CA . GLY A 1 107 ? -14.220 -3.588 -10.767 1.00 78.25 107 GLY A CA 1
ATOM 854 C C . GLY A 1 107 ? -14.835 -4.709 -11.609 1.00 78.25 107 GLY A C 1
ATOM 855 O O . GLY A 1 107 ? -15.999 -4.598 -11.997 1.00 78.25 107 GLY A O 1
ATOM 856 N N . GLU A 1 108 ? -14.108 -5.802 -11.841 1.00 78.19 108 GLU A N 1
ATOM 857 C CA . GLU A 1 108 ? -14.558 -6.947 -12.636 1.00 78.19 108 GLU A CA 1
ATOM 858 C C . GLU A 1 108 ? -15.107 -8.059 -11.738 1.00 78.19 108 GLU A C 1
ATOM 860 O O . GLU A 1 108 ? -16.285 -8.418 -11.833 1.00 78.19 108 GLU A O 1
ATOM 865 N N . ARG A 1 109 ? -14.269 -8.574 -10.832 1.00 80.88 109 ARG A N 1
ATOM 866 C CA . ARG A 1 109 ? -14.588 -9.688 -9.927 1.00 80.88 109 ARG A CA 1
ATOM 867 C C . ARG A 1 109 ? -15.034 -9.177 -8.566 1.00 80.88 109 ARG A C 1
ATOM 869 O O . ARG A 1 109 ? -15.973 -9.706 -7.975 1.00 80.88 109 ARG A O 1
ATOM 876 N N . VAL A 1 110 ? -14.393 -8.118 -8.082 1.00 82.38 110 VAL A N 1
ATOM 877 C CA . VAL A 1 110 ? -14.740 -7.431 -6.840 1.00 82.38 110 VAL A CA 1
ATOM 878 C C . VAL A 1 110 ? -15.171 -6.021 -7.199 1.00 82.38 110 VAL A C 1
ATOM 880 O O . VAL A 1 110 ? -14.364 -5.210 -7.631 1.00 82.38 110 VAL A O 1
ATOM 883 N N . ARG A 1 111 ? -16.456 -5.711 -7.001 1.00 84.12 111 ARG A N 1
ATOM 884 C CA . ARG A 1 111 ? -17.022 -4.381 -7.302 1.00 84.12 111 ARG A CA 1
ATOM 885 C C . ARG A 1 111 ? -16.964 -3.414 -6.129 1.00 84.12 111 ARG A C 1
ATOM 887 O O . ARG A 1 111 ? -17.094 -2.207 -6.305 1.00 84.12 111 ARG A O 1
ATOM 894 N N . THR A 1 112 ? -16.857 -3.929 -4.910 1.00 85.00 112 THR A N 1
ATOM 895 C CA . THR A 1 112 ? -16.964 -3.108 -3.707 1.00 85.00 112 THR A CA 1
ATOM 896 C C . THR A 1 112 ? -16.141 -3.701 -2.581 1.00 85.00 112 THR A C 1
ATOM 898 O O . THR A 1 112 ? -16.195 -4.905 -2.337 1.00 85.00 112 THR A O 1
ATOM 901 N N . VAL A 1 113 ? -15.424 -2.837 -1.869 1.00 87.06 113 VAL A N 1
ATOM 902 C CA . VAL A 1 113 ? -14.740 -3.175 -0.620 1.00 87.06 113 VAL A CA 1
ATOM 903 C C . VAL A 1 113 ? -15.238 -2.226 0.462 1.00 87.06 113 VAL A C 1
ATOM 905 O O . VAL A 1 113 ? -15.085 -1.011 0.355 1.00 87.06 113 VAL A O 1
ATOM 908 N N . GLY A 1 114 ? -15.875 -2.788 1.489 1.00 87.88 114 GLY A N 1
ATOM 909 C CA . GLY A 1 114 ? -16.432 -2.045 2.615 1.00 87.88 114 GLY A CA 1
ATOM 910 C C . GLY A 1 114 ? -15.600 -2.230 3.878 1.00 87.88 114 GLY A C 1
ATOM 911 O O . GLY A 1 114 ? -15.256 -3.351 4.251 1.00 87.88 114 GLY A O 1
ATOM 912 N N . PHE A 1 115 ? -15.323 -1.131 4.567 1.00 89.94 115 PHE A N 1
ATOM 913 C CA . PHE A 1 115 ? -14.699 -1.107 5.882 1.00 89.94 115 PHE A CA 1
ATOM 914 C C . PHE A 1 115 ? -15.715 -0.605 6.898 1.00 89.94 115 PHE A C 1
ATOM 916 O O . PHE A 1 115 ? -16.396 0.392 6.673 1.00 89.94 115 PHE A O 1
ATOM 923 N N . THR A 1 116 ? -15.822 -1.285 8.034 1.00 87.06 116 THR A N 1
ATOM 924 C CA . THR A 1 116 ? -16.688 -0.862 9.137 1.00 87.06 116 THR A CA 1
ATOM 925 C C . THR A 1 116 ? -15.894 -0.874 10.432 1.00 87.06 116 THR A C 1
ATOM 927 O O . THR A 1 116 ? -15.310 -1.894 10.795 1.00 87.06 116 THR A O 1
ATOM 930 N N . SER A 1 117 ? -15.887 0.254 11.136 1.00 86.31 117 SER A N 1
ATOM 931 C CA . SER A 1 117 ? -15.415 0.349 12.516 1.00 86.31 117 SER A CA 1
ATOM 932 C C . SER A 1 117 ? -16.599 0.580 13.441 1.00 86.31 117 SER A C 1
ATOM 934 O O . SER A 1 117 ? -17.502 1.354 13.123 1.00 86.31 117 SER A O 1
ATOM 936 N N . VAL A 1 118 ? -16.583 -0.094 14.588 1.00 81.38 118 VAL A N 1
ATOM 937 C CA . VAL A 1 118 ? -17.603 0.025 15.632 1.00 81.38 118 VAL A CA 1
ATOM 938 C C . VAL A 1 118 ? -16.920 0.474 16.917 1.00 81.38 118 VAL A C 1
ATOM 940 O O . VAL A 1 118 ? -15.993 -0.188 17.393 1.00 81.38 118 VAL A O 1
ATOM 943 N N . LYS A 1 119 ? -17.369 1.596 17.480 1.00 77.44 119 LYS A N 1
ATOM 944 C CA . LYS A 1 119 ? -16.858 2.163 18.732 1.00 77.44 119 LYS A CA 1
ATOM 945 C C . LYS A 1 119 ? -18.038 2.514 19.632 1.00 77.44 119 LYS A C 1
ATOM 947 O O . LYS A 1 119 ? -18.670 3.550 19.464 1.00 77.44 119 LYS A O 1
ATOM 952 N N . GLY A 1 120 ? -18.335 1.634 20.587 1.00 78.19 120 GLY A N 1
ATOM 953 C CA . GLY A 1 120 ? -19.591 1.726 21.337 1.00 78.19 120 GLY A CA 1
ATOM 954 C C . GLY A 1 120 ? -20.775 1.598 20.377 1.00 78.19 120 GLY A C 1
ATOM 955 O O . GLY A 1 120 ? -20.821 0.639 19.606 1.00 78.19 120 GLY A O 1
ATOM 956 N N . ASP A 1 121 ? -21.666 2.588 20.387 1.00 77.00 121 ASP A N 1
ATOM 957 C CA . ASP A 1 121 ? -22.843 2.647 19.509 1.00 77.00 121 ASP A CA 1
ATOM 958 C C . ASP A 1 121 ? -22.569 3.328 18.156 1.00 77.00 121 ASP A C 1
ATOM 960 O O . ASP A 1 121 ? -23.394 3.270 17.243 1.00 77.00 121 ASP A O 1
ATOM 964 N N . GLU A 1 122 ? -21.402 3.955 17.994 1.00 79.50 122 GLU A N 1
ATOM 965 C CA . GLU A 1 122 ? -21.038 4.657 16.768 1.00 79.50 122 GLU A CA 1
ATOM 966 C C . GLU A 1 122 ? -20.464 3.681 15.731 1.00 79.50 122 GLU A C 1
ATOM 968 O O . GLU A 1 122 ? -19.529 2.915 16.002 1.00 79.50 122 GLU A O 1
ATOM 973 N N . LYS A 1 123 ? -21.030 3.714 14.519 1.00 83.94 123 LYS A N 1
ATOM 974 C CA . LYS A 1 123 ? -20.574 2.932 13.365 1.00 83.94 123 LYS A CA 1
ATOM 975 C C . LYS A 1 123 ? -20.033 3.871 12.301 1.00 83.94 123 LYS A C 1
ATOM 977 O O . LYS A 1 123 ? -20.766 4.706 11.784 1.00 83.94 123 LYS A O 1
ATOM 982 N N . HIS A 1 124 ? -18.774 3.675 11.933 1.00 85.12 124 HIS A N 1
ATOM 983 C CA . HIS A 1 124 ? -18.147 4.382 10.824 1.00 85.12 124 HIS A CA 1
ATOM 984 C C . HIS A 1 124 ? -17.956 3.416 9.657 1.00 85.12 124 HIS A C 1
ATOM 986 O O . HIS A 1 124 ? -17.303 2.380 9.816 1.00 85.12 124 HIS A O 1
ATOM 992 N N . VAL A 1 125 ? -18.538 3.741 8.503 1.00 87.31 125 VAL A N 1
ATOM 993 C CA . VAL A 1 125 ? -18.516 2.896 7.303 1.00 87.31 125 VAL A CA 1
ATOM 994 C C . VAL A 1 125 ? -17.840 3.655 6.171 1.00 87.31 125 VAL A C 1
ATOM 996 O O . VAL A 1 125 ? -18.233 4.772 5.858 1.00 87.31 125 VAL A O 1
ATOM 999 N N . VAL A 1 126 ? -16.846 3.029 5.549 1.00 90.06 126 VAL A N 1
ATOM 1000 C CA . VAL A 1 126 ? -16.137 3.549 4.374 1.00 90.06 126 VAL A CA 1
ATOM 1001 C C . VAL A 1 126 ? -16.249 2.521 3.265 1.00 90.06 126 VAL A C 1
ATOM 1003 O O . VAL A 1 126 ? -16.068 1.330 3.514 1.00 90.06 126 VAL A O 1
ATOM 1006 N N . THR A 1 127 ? -16.544 2.962 2.046 1.00 88.62 127 THR A N 1
ATOM 1007 C CA . THR A 1 127 ? -16.742 2.059 0.908 1.00 88.62 127 THR A CA 1
ATOM 1008 C C . THR A 1 127 ? -15.898 2.498 -0.277 1.00 88.62 127 THR A C 1
ATOM 1010 O O . THR A 1 127 ? -15.968 3.646 -0.703 1.00 88.62 127 THR A O 1
ATOM 1013 N N . LEU A 1 128 ? -15.132 1.565 -0.837 1.00 87.06 128 LEU A N 1
ATOM 1014 C CA . LEU A 1 128 ? -14.422 1.725 -2.101 1.00 87.06 128 LEU A CA 1
ATOM 1015 C C . LEU A 1 128 ? -15.245 1.042 -3.199 1.00 87.06 128 LEU A C 1
ATOM 1017 O O . LEU A 1 128 ? -15.514 -0.155 -3.097 1.00 87.06 128 LEU A O 1
ATOM 1021 N N . THR A 1 129 ? -15.664 1.786 -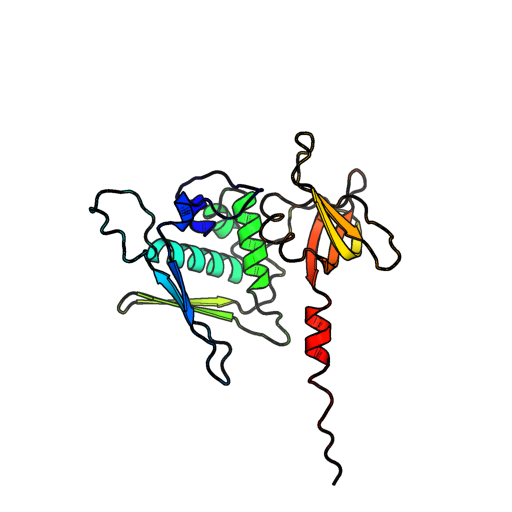4.224 1.00 79.50 129 THR A N 1
ATOM 1022 C CA . THR A 1 129 ? -16.607 1.307 -5.261 1.00 79.50 129 THR A CA 1
ATOM 1023 C C . THR A 1 129 ? -16.076 1.378 -6.693 1.00 79.50 129 THR A C 1
ATOM 1025 O O . THR A 1 129 ? -16.737 0.887 -7.603 1.00 79.50 129 THR A O 1
ATOM 1028 N N . GLY A 1 130 ? -14.911 1.986 -6.921 1.00 69.12 130 GLY A N 1
ATOM 1029 C CA . GLY A 1 130 ? -14.368 2.199 -8.261 1.00 69.12 130 GLY A CA 1
ATOM 1030 C C . GLY A 1 130 ? -12.911 1.767 -8.383 1.00 69.12 130 GLY A C 1
ATOM 1031 O O . GLY A 1 130 ? -12.199 1.727 -7.373 1.00 69.12 130 GLY A O 1
ATOM 1032 N N . PRO A 1 131 ? -12.449 1.472 -9.612 1.00 61.34 131 PRO A N 1
ATOM 1033 C CA . PRO A 1 131 ? -11.055 1.168 -9.848 1.00 61.34 131 PRO A CA 1
ATOM 1034 C C . PRO A 1 131 ? -10.185 2.385 -9.467 1.00 61.34 131 PRO A C 1
ATOM 1036 O O . PRO A 1 131 ? -10.541 3.528 -9.777 1.00 61.34 131 PRO A O 1
ATOM 1039 N N . PRO A 1 132 ? -9.024 2.163 -8.826 1.00 58.66 132 PRO A N 1
ATOM 1040 C CA . PRO A 1 132 ? -8.184 3.174 -8.154 1.00 58.66 132 PRO A CA 1
ATOM 1041 C C . PRO A 1 132 ? -7.526 4.217 -9.086 1.00 58.66 132 PRO A C 1
ATOM 1043 O O . PRO A 1 132 ? -6.633 4.970 -8.696 1.00 58.66 132 PRO A O 1
ATOM 1046 N N . THR A 1 133 ? -7.948 4.267 -10.345 1.00 53.66 133 THR A N 1
ATOM 1047 C CA . THR A 1 133 ? -7.275 4.894 -11.484 1.00 53.66 133 THR A CA 1
ATOM 1048 C C . THR A 1 133 ? -7.169 6.421 -11.449 1.00 53.66 133 THR A C 1
ATOM 1050 O O . THR A 1 133 ? -6.382 6.976 -12.217 1.00 53.66 133 THR A O 1
ATOM 1053 N N . SER A 1 134 ? -7.918 7.119 -10.587 1.00 51.88 134 SER A N 1
ATOM 1054 C CA . SER A 1 134 ? -7.999 8.590 -10.636 1.00 51.88 134 SER A CA 1
ATOM 1055 C C . SER A 1 134 ? -7.138 9.336 -9.611 1.00 51.88 134 SER A C 1
ATOM 1057 O O . SER A 1 134 ? -6.923 10.532 -9.779 1.00 51.88 134 SER A O 1
ATOM 1059 N N . VAL A 1 135 ? -6.651 8.682 -8.554 1.00 53.50 135 VAL A N 1
ATOM 1060 C CA . VAL A 1 135 ? -6.229 9.403 -7.329 1.00 53.50 135 VAL A CA 1
ATOM 1061 C C . VAL A 1 135 ? -4.712 9.442 -7.163 1.00 53.50 135 VAL A C 1
ATOM 1063 O O . VAL A 1 135 ? -4.158 10.402 -6.634 1.00 53.50 135 VAL A O 1
ATOM 1066 N N . TRP A 1 136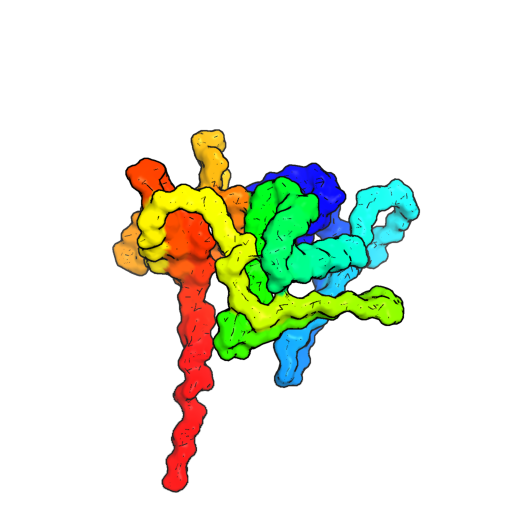 ? -4.012 8.426 -7.670 1.00 53.00 136 TRP A N 1
ATOM 1067 C CA . TRP A 1 136 ? -2.562 8.331 -7.566 1.00 53.00 136 TRP A CA 1
ATOM 1068 C C . TRP A 1 136 ? -1.941 8.000 -8.917 1.00 53.00 136 TRP A C 1
ATOM 1070 O O . TRP A 1 136 ? -1.997 6.872 -9.407 1.00 53.00 136 TRP A O 1
ATOM 1080 N N . LYS A 1 137 ? -1.312 9.007 -9.517 1.00 58.31 137 LYS A N 1
ATOM 1081 C CA . LYS A 1 137 ? -0.221 8.793 -10.461 1.00 58.31 137 LYS A CA 1
ATOM 1082 C C . LYS A 1 137 ? 1.013 9.343 -9.764 1.00 58.31 137 LYS A C 1
ATOM 1084 O O . LYS A 1 137 ? 0.995 10.534 -9.441 1.00 58.31 137 LYS A O 1
ATOM 1089 N N . PRO A 1 138 ? 2.065 8.538 -9.514 1.00 55.00 138 PRO A N 1
ATOM 1090 C CA . PRO A 1 138 ? 3.334 9.123 -9.115 1.00 55.00 138 PRO A CA 1
ATOM 1091 C C . PRO A 1 138 ? 3.664 10.222 -10.129 1.00 55.00 138 PRO A C 1
ATOM 1093 O O . PRO A 1 138 ? 3.312 10.104 -11.309 1.00 55.00 138 PRO A O 1
ATOM 1096 N N . ARG A 1 139 ? 4.251 11.329 -9.671 1.00 54.88 139 ARG A N 1
ATOM 1097 C CA . ARG A 1 139 ? 4.592 12.475 -10.521 1.00 54.88 139 ARG A CA 1
ATOM 1098 C C . ARG A 1 139 ? 5.759 12.075 -11.423 1.00 54.88 139 ARG A C 1
ATOM 1100 O O . ARG A 1 139 ? 6.900 12.464 -11.215 1.00 54.88 139 ARG A O 1
ATOM 1107 N N . VAL A 1 140 ? 5.486 11.192 -12.374 1.00 56.00 140 VAL A N 1
ATOM 1108 C CA . VAL A 1 140 ? 6.480 10.647 -13.276 1.00 56.00 140 VAL A CA 1
ATOM 1109 C C . VAL A 1 140 ? 6.548 11.575 -14.470 1.00 56.00 140 VAL A C 1
ATOM 1111 O O . VAL A 1 140 ? 5.531 11.847 -15.106 1.00 56.00 140 VAL A O 1
ATOM 1114 N N . GLU A 1 141 ? 7.746 12.079 -14.756 1.00 56.09 141 GLU A N 1
ATOM 1115 C CA . GLU A 1 141 ? 8.006 12.863 -15.959 1.00 56.09 141 GLU A CA 1
ATOM 1116 C C . GLU A 1 141 ? 7.439 12.144 -17.191 1.00 56.09 141 GLU A C 1
ATOM 1118 O O . GLU A 1 141 ? 7.579 10.920 -17.335 1.00 56.09 141 GLU A O 1
ATOM 1123 N N . SER A 1 142 ? 6.785 12.911 -18.068 1.00 59.66 142 SER A N 1
ATOM 1124 C CA . SER A 1 142 ? 6.214 12.427 -19.323 1.00 59.66 142 SER A CA 1
ATOM 1125 C C . SER A 1 142 ? 7.269 11.649 -20.111 1.00 59.66 142 SER A C 1
ATOM 1127 O O . SER A 1 142 ? 8.241 12.212 -20.616 1.00 59.66 142 SER A O 1
ATOM 1129 N N . GLY A 1 143 ? 7.084 10.337 -20.192 1.00 69.75 143 GLY A N 1
ATOM 1130 C CA . GLY A 1 143 ? 8.009 9.401 -20.813 1.00 69.75 143 GLY A CA 1
ATOM 1131 C C . GLY A 1 143 ? 7.256 8.242 -21.448 1.00 69.75 143 GLY A C 1
ATOM 1132 O O . GLY A 1 143 ? 6.049 8.080 -21.258 1.00 69.75 143 GLY A O 1
ATOM 1133 N N . THR A 1 144 ? 7.965 7.439 -22.235 1.00 84.12 144 THR A N 1
ATOM 1134 C CA . THR A 1 144 ? 7.363 6.274 -22.890 1.00 84.12 144 THR A CA 1
ATOM 1135 C C . THR A 1 144 ? 7.135 5.187 -21.849 1.00 84.12 144 THR A C 1
ATOM 1137 O O . THR A 1 144 ? 8.066 4.818 -21.127 1.00 84.12 144 THR A O 1
ATOM 1140 N N . LYS A 1 145 ? 5.908 4.664 -21.768 1.00 88.44 145 LYS A N 1
ATOM 1141 C CA . LYS A 1 145 ? 5.613 3.501 -20.928 1.00 88.44 145 LYS A CA 1
ATOM 1142 C C . LYS A 1 145 ? 6.333 2.277 -21.489 1.00 88.44 145 LYS A C 1
ATOM 1144 O O . LYS A 1 145 ? 6.240 1.995 -22.680 1.00 88.44 145 LYS A O 1
ATOM 1149 N N . VAL A 1 146 ? 7.046 1.575 -20.625 1.00 90.62 146 VAL A N 1
ATOM 1150 C CA . VAL A 1 146 ? 7.743 0.323 -20.919 1.00 90.62 146 VAL A CA 1
ATOM 1151 C C . VAL A 1 146 ? 7.332 -0.727 -19.902 1.00 90.62 146 VAL A C 1
ATOM 1153 O O . VAL A 1 146 ? 7.116 -0.417 -18.729 1.00 90.62 146 VAL A O 1
ATOM 1156 N N . GLU A 1 147 ? 7.228 -1.960 -20.376 1.00 92.25 147 GLU A N 1
ATOM 1157 C CA . GLU A 1 147 ? 6.829 -3.118 -19.591 1.00 92.25 147 GLU A CA 1
ATOM 1158 C C . GLU A 1 147 ? 8.026 -4.051 -19.398 1.00 92.25 147 GLU A C 1
ATOM 1160 O O . GLU A 1 147 ? 8.770 -4.320 -20.344 1.00 92.25 147 GLU A O 1
ATOM 1165 N N . TYR A 1 148 ? 8.212 -4.531 -18.170 1.00 90.94 148 TYR A N 1
ATOM 1166 C CA . TYR A 1 148 ? 9.193 -5.557 -17.828 1.00 90.94 148 TYR A CA 1
ATOM 1167 C C . TYR A 1 148 ? 8.469 -6.735 -17.181 1.00 90.94 148 TYR A C 1
ATOM 1169 O O . TYR A 1 148 ? 7.750 -6.547 -16.202 1.00 90.94 148 TYR A O 1
ATOM 1177 N N . ILE A 1 149 ? 8.682 -7.937 -17.712 1.00 91.88 149 ILE A N 1
ATOM 1178 C CA . ILE A 1 149 ? 8.136 -9.187 -17.175 1.00 91.88 149 ILE A CA 1
ATOM 1179 C C . ILE A 1 149 ? 9.303 -10.058 -16.717 1.00 91.88 149 ILE A C 1
ATOM 1181 O O . ILE A 1 149 ? 10.250 -10.258 -17.476 1.00 91.88 149 ILE A O 1
ATOM 1185 N N . GLY A 1 150 ? 9.257 -10.562 -15.488 1.00 90.44 150 GLY A N 1
ATOM 1186 C CA . GLY A 1 150 ? 10.299 -11.437 -14.949 1.00 90.44 150 GLY A CA 1
ATOM 1187 C C . GLY A 1 150 ? 10.292 -11.490 -13.426 1.00 90.44 150 GLY A C 1
ATOM 1188 O O . GLY A 1 150 ? 9.380 -10.973 -12.784 1.00 90.44 150 GLY A O 1
ATOM 1189 N N . ARG A 1 151 ? 11.314 -12.107 -12.834 1.00 90.12 151 ARG A N 1
ATOM 1190 C CA . ARG A 1 151 ? 11.454 -12.233 -11.379 1.00 90.12 151 ARG A CA 1
ATOM 1191 C C . ARG A 1 151 ? 12.263 -11.092 -10.780 1.00 90.12 151 ARG A C 1
ATOM 1193 O O . ARG A 1 151 ? 13.277 -10.667 -11.338 1.00 90.12 151 ARG A O 1
ATOM 1200 N N . ILE A 1 152 ? 11.860 -10.618 -9.603 1.00 86.81 152 ILE A N 1
ATOM 1201 C CA . ILE A 1 152 ? 12.657 -9.642 -8.846 1.00 86.81 152 ILE A CA 1
ATOM 1202 C C . ILE A 1 152 ? 13.749 -10.386 -8.087 1.00 86.81 152 ILE A C 1
ATOM 1204 O O . ILE A 1 152 ? 13.468 -11.111 -7.134 1.00 86.81 152 ILE A O 1
ATOM 1208 N N . ARG A 1 153 ? 15.007 -10.191 -8.491 1.00 73.19 153 ARG A N 1
ATOM 1209 C CA . ARG A 1 153 ? 16.165 -10.800 -7.812 1.00 73.19 153 ARG A CA 1
ATOM 1210 C C . ARG A 1 153 ? 16.977 -9.825 -6.970 1.00 73.19 153 ARG A C 1
ATOM 1212 O O . ARG A 1 153 ? 17.651 -10.253 -6.037 1.00 73.19 153 ARG A O 1
ATOM 1219 N N . ALA A 1 154 ? 16.896 -8.529 -7.263 1.00 67.69 154 ALA A N 1
ATOM 1220 C CA . ALA A 1 154 ? 17.655 -7.509 -6.552 1.00 67.69 154 ALA A CA 1
ATOM 1221 C C . ALA A 1 154 ? 16.851 -6.217 -6.389 1.00 67.69 154 ALA A C 1
ATOM 1223 O O . ALA A 1 154 ? 16.490 -5.572 -7.377 1.00 67.69 154 ALA A O 1
ATOM 1224 N N . ALA A 1 155 ? 16.656 -5.802 -5.140 1.00 63.78 155 ALA A N 1
ATOM 1225 C CA . ALA A 1 155 ? 16.358 -4.427 -4.774 1.00 63.78 155 ALA A CA 1
ATOM 1226 C C . ALA A 1 155 ? 17.565 -3.865 -4.015 1.00 63.78 155 ALA A C 1
ATOM 1228 O O . ALA A 1 155 ? 18.022 -4.451 -3.037 1.00 63.78 155 ALA A O 1
ATOM 1229 N N . ASP A 1 156 ? 18.121 -2.765 -4.510 1.00 66.19 156 ASP A N 1
ATOM 1230 C CA . ASP A 1 156 ? 19.275 -2.116 -3.900 1.00 66.19 156 ASP A CA 1
ATOM 1231 C C . ASP A 1 156 ? 18.804 -0.869 -3.150 1.00 66.19 156 ASP A C 1
ATOM 1233 O O . ASP A 1 156 ? 18.441 0.154 -3.739 1.00 66.19 156 ASP A O 1
ATOM 1237 N N . GLU A 1 157 ? 18.818 -0.987 -1.826 1.00 55.75 157 GLU A N 1
ATOM 1238 C CA . GLU A 1 157 ? 18.546 0.079 -0.856 1.00 55.75 157 GLU A CA 1
ATOM 1239 C C . GLU A 1 157 ? 19.748 1.018 -0.669 1.00 55.75 157 GLU A C 1
ATOM 1241 O O . GLU A 1 157 ? 19.638 2.070 -0.042 1.00 55.75 157 GLU A O 1
ATOM 1246 N N . THR A 1 158 ? 20.922 0.629 -1.168 1.00 46.44 158 THR A N 1
ATOM 1247 C CA . THR A 1 158 ? 22.198 0.876 -0.479 1.00 46.44 158 THR A CA 1
ATOM 1248 C C . THR A 1 158 ? 23.183 1.739 -1.240 1.00 46.44 158 THR A C 1
ATOM 1250 O O . THR A 1 158 ? 24.326 1.904 -0.811 1.00 46.44 158 THR A O 1
ATOM 1253 N N . SER A 1 159 ? 22.787 2.375 -2.334 1.00 45.94 159 SER A N 1
ATOM 1254 C CA . SER A 1 159 ? 23.643 3.417 -2.881 1.00 45.94 159 SER A CA 1
ATOM 1255 C C . SER A 1 159 ? 23.411 4.711 -2.103 1.00 45.94 159 SER A C 1
ATOM 1257 O O . SER A 1 159 ? 22.606 5.536 -2.523 1.00 45.94 159 SER A O 1
ATOM 1259 N N . LYS A 1 160 ? 24.214 4.965 -1.056 1.00 45.22 160 LYS A N 1
ATOM 1260 C CA . LYS A 1 160 ? 24.359 6.293 -0.405 1.00 45.22 160 LYS A CA 1
ATOM 1261 C C . LYS A 1 160 ? 24.601 7.450 -1.405 1.00 45.22 160 LYS A C 1
ATOM 1263 O O . LYS A 1 160 ? 24.502 8.611 -1.037 1.00 45.22 160 LYS A O 1
ATOM 1268 N N . LYS A 1 161 ? 24.926 7.136 -2.669 1.00 46.91 161 LYS A N 1
ATOM 1269 C CA . LYS A 1 161 ? 25.089 8.063 -3.803 1.00 46.91 161 LYS A CA 1
ATOM 1270 C C . LYS A 1 161 ? 23.823 8.307 -4.647 1.00 46.91 161 LYS A C 1
ATOM 1272 O O . LYS A 1 161 ? 23.878 9.122 -5.562 1.00 46.91 161 LYS A O 1
ATOM 1277 N N . ARG A 1 162 ? 22.715 7.586 -4.439 1.00 54.25 162 ARG A N 1
ATOM 1278 C CA . ARG A 1 162 ? 21.503 7.692 -5.276 1.00 54.25 162 ARG A CA 1
ATOM 1279 C C . ARG A 1 162 ? 20.368 8.313 -4.473 1.00 54.25 162 ARG A C 1
ATOM 1281 O O . ARG A 1 162 ? 20.076 7.875 -3.374 1.00 54.25 162 ARG A O 1
ATOM 1288 N N . SER A 1 163 ? 19.705 9.299 -5.074 1.00 63.34 163 SER A N 1
ATOM 1289 C CA . SER A 1 163 ? 18.558 10.002 -4.485 1.00 63.34 163 SER A CA 1
ATOM 1290 C C . SER A 1 163 ? 17.297 9.134 -4.350 1.00 63.34 163 SER A C 1
ATOM 1292 O O . SER A 1 163 ? 16.357 9.571 -3.702 1.00 63.34 163 SER A O 1
ATOM 1294 N N . HIS A 1 164 ? 17.243 7.958 -4.991 1.00 69.44 164 HIS A N 1
ATOM 1295 C CA . HIS A 1 164 ? 16.050 7.111 -5.045 1.00 69.44 164 HIS A CA 1
ATOM 1296 C C . HIS A 1 164 ? 16.419 5.622 -4.955 1.00 69.44 164 HIS A C 1
ATOM 1298 O O . HIS A 1 164 ? 17.422 5.222 -5.568 1.00 69.44 164 HIS A O 1
ATOM 1304 N N . PRO A 1 165 ? 15.607 4.804 -4.259 1.00 81.06 165 PRO A N 1
ATOM 1305 C CA . PRO A 1 165 ? 15.753 3.352 -4.251 1.00 81.06 165 PRO A CA 1
ATOM 1306 C C . PRO A 1 165 ? 15.549 2.757 -5.651 1.00 81.06 1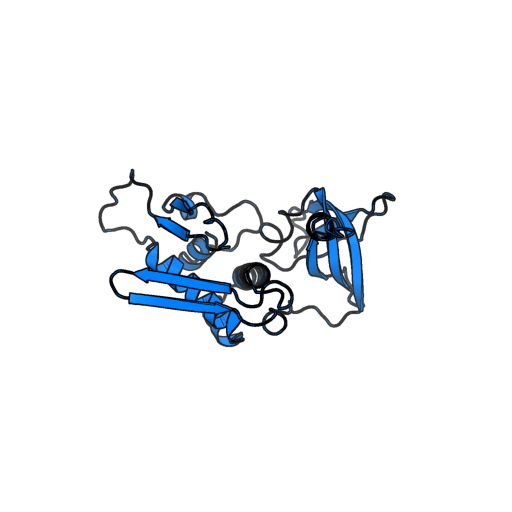65 PRO A C 1
ATOM 1308 O O . PRO A 1 165 ? 14.813 3.313 -6.474 1.00 81.06 165 PRO A O 1
ATOM 1311 N N . VAL A 1 166 ? 16.208 1.628 -5.937 1.00 86.44 166 VAL A N 1
ATOM 1312 C CA . VAL A 1 166 ? 16.091 0.947 -7.237 1.00 86.44 166 VAL A CA 1
ATOM 1313 C C . VAL A 1 166 ? 15.932 -0.562 -7.100 1.00 86.44 166 VAL A C 1
ATOM 1315 O O . VAL A 1 166 ? 16.411 -1.164 -6.143 1.00 86.44 166 VAL A O 1
ATOM 1318 N N . PHE A 1 167 ? 15.339 -1.190 -8.109 1.00 88.44 167 PHE A N 1
ATOM 1319 C CA . PHE A 1 167 ? 15.319 -2.646 -8.257 1.00 88.44 167 PHE A CA 1
ATOM 1320 C C . PHE A 1 167 ? 15.515 -3.058 -9.718 1.00 88.44 167 PHE A C 1
ATOM 1322 O O . PHE A 1 167 ? 15.584 -2.209 -10.615 1.00 88.44 167 PHE A O 1
ATOM 1329 N N . ARG A 1 168 ? 15.663 -4.362 -9.955 1.00 90.19 168 ARG A N 1
ATOM 1330 C CA . ARG A 1 168 ? 15.769 -4.950 -11.294 1.00 90.19 168 ARG A CA 1
ATOM 1331 C C . ARG A 1 168 ? 14.867 -6.167 -11.426 1.00 90.19 168 ARG A C 1
ATOM 1333 O O . ARG A 1 168 ? 14.629 -6.881 -10.452 1.00 90.19 168 ARG A O 1
ATOM 1340 N N . VAL A 1 169 ? 14.425 -6.394 -12.655 1.00 89.56 169 VAL A N 1
ATOM 1341 C CA . VAL A 1 169 ? 13.648 -7.560 -13.074 1.00 89.56 169 VAL A CA 1
ATOM 1342 C C . VAL A 1 169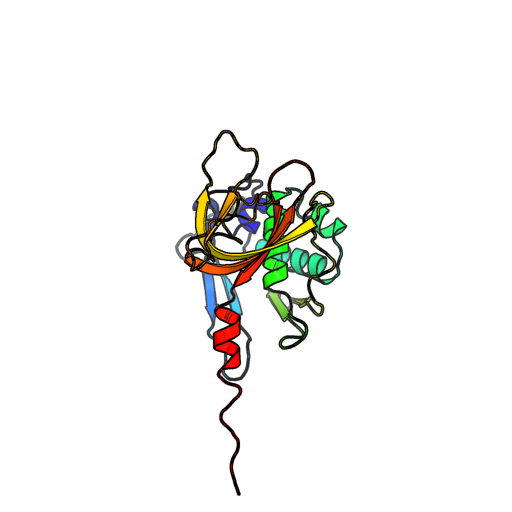 ? 14.534 -8.423 -13.968 1.00 89.56 169 VAL A C 1
ATOM 1344 O O . VAL A 1 169 ? 15.234 -7.895 -14.832 1.00 89.56 169 VAL A O 1
ATOM 1347 N N . GLU A 1 170 ? 14.525 -9.732 -13.753 1.00 90.50 170 GLU A N 1
ATOM 1348 C CA . GLU A 1 170 ? 15.262 -10.716 -14.548 1.00 90.50 170 GLU A CA 1
ATOM 1349 C C . GLU A 1 170 ? 14.276 -11.658 -15.242 1.00 90.50 170 GLU A C 1
ATOM 1351 O O . GLU A 1 170 ? 13.439 -12.282 -14.594 1.00 90.50 170 GLU A O 1
ATOM 1356 N N . THR A 1 171 ? 14.352 -11.731 -16.568 1.00 87.12 171 THR A N 1
ATOM 1357 C CA . THR A 1 171 ? 13.556 -12.672 -17.375 1.00 87.12 171 THR A CA 1
ATOM 1358 C C . THR A 1 171 ? 14.064 -14.107 -17.203 1.00 87.12 171 THR A C 1
ATOM 1360 O O . THR A 1 171 ? 15.228 -14.310 -16.861 1.00 87.12 171 THR A O 1
ATOM 1363 N N . ASP A 1 172 ? 13.248 -15.109 -17.537 1.00 82.31 172 ASP A N 1
ATOM 1364 C CA . ASP A 1 172 ? 13.672 -16.522 -17.498 1.00 82.31 172 ASP A CA 1
ATOM 1365 C C . ASP A 1 172 ? 14.834 -16.832 -18.462 1.00 82.31 172 ASP A C 1
ATOM 1367 O O . ASP A 1 172 ? 15.602 -17.764 -18.241 1.00 82.31 172 ASP A O 1
ATOM 1371 N N . ALA A 1 173 ? 15.021 -16.003 -19.496 1.00 81.94 173 ALA A N 1
ATOM 1372 C CA . ALA A 1 173 ? 16.165 -16.062 -20.405 1.00 81.94 173 ALA A CA 1
ATOM 1373 C C . ALA A 1 173 ? 17.461 -15.454 -19.816 1.00 81.94 173 ALA A C 1
ATOM 1375 O O . ALA A 1 173 ? 18.457 -15.323 -20.525 1.00 81.94 173 ALA A O 1
ATOM 1376 N N . GLY A 1 174 ? 17.454 -15.023 -18.548 1.00 81.75 174 GLY A N 1
ATOM 1377 C CA . GLY A 1 174 ? 18.597 -14.402 -17.867 1.00 81.75 174 GLY A CA 1
ATOM 1378 C C . GLY A 1 174 ? 18.844 -12.934 -18.241 1.00 81.75 174 GLY A C 1
ATOM 1379 O O . GLY A 1 174 ? 19.834 -12.338 -17.815 1.00 81.75 174 GLY A O 1
ATOM 1380 N N . VAL A 1 175 ? 17.962 -12.314 -19.035 1.00 85.56 175 VAL A N 1
ATOM 1381 C CA . VAL A 1 175 ? 18.070 -10.888 -19.387 1.00 85.56 175 VAL A CA 1
ATOM 1382 C C . VAL A 1 175 ? 17.618 -10.034 -18.206 1.00 85.56 175 VAL A C 1
ATOM 1384 O O . VAL A 1 175 ? 16.481 -10.159 -17.747 1.00 85.56 175 VAL A O 1
ATOM 1387 N N . VAL A 1 176 ? 18.495 -9.139 -17.747 1.00 86.69 176 VAL A N 1
ATOM 1388 C CA . VAL A 1 176 ? 18.254 -8.243 -16.607 1.00 86.69 176 VAL A CA 1
ATOM 1389 C C . VAL A 1 176 ? 17.868 -6.844 -17.088 1.00 86.69 176 VAL A C 1
ATOM 1391 O O . VAL A 1 176 ? 18.544 -6.249 -17.931 1.00 86.69 176 VAL A O 1
ATOM 1394 N N . SER A 1 177 ? 16.804 -6.279 -16.519 1.00 86.88 177 SER A N 1
ATOM 1395 C CA . SER A 1 177 ? 16.358 -4.916 -16.810 1.00 86.88 177 SER A CA 1
ATOM 1396 C C . SER A 1 177 ? 17.386 -3.859 -16.363 1.00 86.88 177 SER A C 1
ATOM 1398 O O . SER A 1 177 ? 18.156 -4.072 -15.418 1.00 86.88 177 SER A O 1
ATOM 1400 N N . PRO A 1 178 ? 17.352 -2.643 -16.943 1.00 87.44 178 PRO A N 1
ATOM 1401 C CA . PRO A 1 178 ? 17.998 -1.485 -16.332 1.00 87.44 178 PRO A CA 1
ATOM 1402 C C . PRO A 1 178 ? 17.497 -1.256 -14.890 1.00 87.44 178 PRO A C 1
ATOM 1404 O O . PRO A 1 178 ? 16.394 -1.696 -14.558 1.00 87.44 178 PRO A O 1
ATOM 1407 N N . PRO A 1 179 ? 18.251 -0.540 -14.031 1.00 88.12 179 PRO A N 1
ATOM 1408 C CA . PRO A 1 179 ? 17.780 -0.165 -12.698 1.00 88.12 179 PRO A CA 1
ATOM 1409 C C . PRO A 1 179 ? 16.500 0.675 -12.779 1.00 88.12 179 PRO A C 1
ATOM 1411 O O . PRO A 1 179 ? 16.515 1.778 -13.333 1.00 88.12 179 PRO A O 1
ATOM 1414 N N . ILE A 1 180 ? 15.415 0.157 -12.209 1.00 89.12 180 ILE A N 1
ATOM 1415 C CA . ILE A 1 180 ? 14.113 0.820 -12.142 1.00 89.12 180 ILE A CA 1
ATOM 1416 C C . ILE A 1 180 ? 14.056 1.615 -10.844 1.00 89.12 180 ILE A C 1
ATOM 1418 O O . ILE A 1 180 ? 14.212 1.051 -9.764 1.00 89.12 180 ILE A O 1
ATOM 1422 N N . ARG A 1 181 ? 13.865 2.931 -10.953 1.00 88.75 181 ARG A N 1
ATOM 1423 C CA . ARG A 1 181 ? 13.723 3.843 -9.815 1.00 88.75 181 ARG A CA 1
ATOM 1424 C C . ARG A 1 181 ? 12.348 3.704 -9.192 1.00 88.75 181 ARG A C 1
ATOM 1426 O O . ARG A 1 181 ? 11.346 3.603 -9.896 1.00 88.75 181 ARG A O 1
ATOM 1433 N N . VAL A 1 182 ? 12.319 3.753 -7.874 1.00 87.19 182 VAL A N 1
ATOM 1434 C CA . VAL A 1 182 ? 11.113 3.627 -7.066 1.00 87.19 182 VAL A CA 1
ATOM 1435 C C . VAL A 1 182 ? 10.900 4.948 -6.340 1.00 87.19 182 VAL A C 1
ATOM 1437 O O . VAL A 1 182 ? 11.853 5.527 -5.815 1.00 87.19 182 VAL A O 1
ATOM 1440 N N . ALA A 1 183 ? 9.666 5.455 -6.357 1.00 86.38 183 ALA A N 1
ATOM 1441 C CA . ALA A 1 183 ? 9.330 6.646 -5.588 1.00 86.38 183 ALA A CA 1
ATOM 1442 C C . ALA A 1 183 ? 9.538 6.381 -4.083 1.00 86.38 183 ALA A C 1
ATOM 1444 O O . ALA A 1 183 ? 9.371 5.234 -3.644 1.00 86.38 183 ALA A O 1
ATOM 1445 N N . PRO A 1 184 ? 9.891 7.412 -3.295 1.00 85.62 184 PRO A N 1
ATOM 1446 C CA . PRO A 1 184 ? 10.045 7.269 -1.854 1.00 85.62 184 PRO A CA 1
ATOM 1447 C C . PRO A 1 184 ? 8.809 6.621 -1.228 1.00 85.62 184 PRO A C 1
ATOM 1449 O O . PRO A 1 184 ? 7.677 6.902 -1.633 1.00 85.62 184 PRO A O 1
ATOM 1452 N N . GLY A 1 185 ? 9.022 5.734 -0.266 1.00 85.38 185 GLY A N 1
ATOM 1453 C CA . GLY A 1 185 ? 7.953 5.058 0.457 1.00 85.38 185 GLY A CA 1
ATOM 1454 C C . GLY A 1 185 ? 7.466 3.736 -0.129 1.00 85.38 185 GLY A C 1
ATOM 1455 O O . GLY A 1 185 ? 6.746 3.003 0.551 1.00 85.38 185 GLY A O 1
ATOM 1456 N N . LEU A 1 186 ? 7.842 3.387 -1.362 1.00 88.06 186 LEU A N 1
ATOM 1457 C CA . LEU A 1 186 ? 7.279 2.212 -2.041 1.00 88.06 186 LEU A CA 1
ATOM 1458 C C . LEU A 1 186 ? 8.149 0.954 -1.941 1.00 88.06 186 LEU A C 1
ATOM 1460 O O . LEU A 1 186 ? 7.628 -0.155 -2.035 1.00 88.06 186 LEU A O 1
ATOM 1464 N N . LEU A 1 187 ? 9.466 1.075 -1.755 1.00 87.44 187 LEU A N 1
ATOM 1465 C CA . LEU A 1 187 ? 10.360 -0.078 -1.889 1.00 87.44 187 LEU A CA 1
ATOM 1466 C C . LEU A 1 187 ? 10.005 -1.203 -0.904 1.00 87.44 187 LEU A C 1
ATOM 1468 O O . LEU A 1 187 ? 9.735 -2.329 -1.317 1.00 87.44 187 LEU A O 1
ATOM 1472 N N . GLN A 1 188 ? 9.978 -0.890 0.392 1.00 86.19 188 GLN A N 1
ATOM 1473 C CA . GLN A 1 188 ? 9.832 -1.875 1.465 1.00 86.19 188 GLN A CA 1
ATOM 1474 C C . GLN A 1 188 ? 8.456 -2.551 1.498 1.00 86.19 188 GLN A C 1
ATOM 1476 O O . GLN A 1 188 ? 8.387 -3.758 1.711 1.00 86.19 188 GLN A O 1
ATOM 1481 N N . ASP A 1 189 ? 7.380 -1.787 1.315 1.00 86.25 189 ASP A N 1
ATOM 1482 C CA . ASP A 1 189 ? 6.015 -2.276 1.554 1.00 86.25 189 ASP A CA 1
ATOM 1483 C C . ASP A 1 189 ? 5.271 -2.620 0.246 1.00 86.25 189 ASP A C 1
ATOM 1485 O O . ASP A 1 189 ? 4.258 -3.318 0.277 1.00 86.25 189 ASP A O 1
ATOM 1489 N N . VAL A 1 190 ? 5.764 -2.163 -0.915 1.00 87.69 190 VAL A N 1
ATOM 1490 C CA . VAL A 1 190 ? 5.112 -2.387 -2.220 1.00 87.69 190 VAL A CA 1
ATOM 1491 C C . VAL A 1 190 ? 5.934 -3.289 -3.131 1.00 87.69 190 VAL A C 1
ATOM 1493 O O . VAL A 1 190 ? 5.342 -4.176 -3.740 1.00 87.69 190 VAL A O 1
ATOM 1496 N N . VAL A 1 191 ? 7.257 -3.096 -3.209 1.00 87.75 191 VAL A N 1
ATOM 1497 C CA . VAL A 1 191 ? 8.137 -3.846 -4.128 1.00 87.75 191 VAL A CA 1
ATOM 1498 C C . VAL A 1 191 ? 8.691 -5.116 -3.487 1.00 87.75 191 VAL A C 1
ATOM 1500 O O . VAL A 1 191 ? 8.572 -6.191 -4.067 1.00 87.75 191 VAL A O 1
ATOM 1503 N N . LYS A 1 192 ? 9.270 -5.023 -2.282 1.00 87.69 192 LYS A N 1
ATOM 1504 C CA . LYS A 1 192 ? 9.888 -6.176 -1.606 1.00 87.69 192 LYS A CA 1
ATOM 1505 C C . LYS A 1 192 ? 8.969 -7.380 -1.379 1.00 87.69 192 LYS A C 1
ATOM 1507 O O . LYS A 1 192 ? 9.504 -8.483 -1.409 1.00 87.69 192 LYS A O 1
ATOM 1512 N N . PRO A 1 193 ? 7.647 -7.238 -1.156 1.00 88.44 193 PRO A N 1
ATOM 1513 C CA . PRO A 1 193 ? 6.771 -8.403 -1.050 1.00 88.44 193 PRO A CA 1
ATOM 1514 C C . PRO A 1 193 ? 6.818 -9.330 -2.270 1.00 88.44 193 PRO A C 1
ATOM 1516 O O . PRO A 1 193 ? 6.591 -10.515 -2.111 1.00 88.44 193 PRO A O 1
ATOM 1519 N N . PHE A 1 194 ? 7.176 -8.817 -3.451 1.00 87.75 194 PHE A N 1
ATOM 1520 C CA . PHE A 1 194 ? 7.274 -9.596 -4.686 1.00 87.75 194 PHE A CA 1
ATOM 1521 C C . PHE A 1 194 ? 8.674 -10.185 -4.942 1.00 87.75 194 PHE A C 1
ATOM 1523 O O . PHE A 1 194 ? 9.021 -10.524 -6.076 1.00 87.75 194 PHE A O 1
ATOM 1530 N N . TRP A 1 195 ? 9.545 -10.254 -3.931 1.00 87.50 195 TRP A N 1
ATOM 1531 C CA . TRP A 1 195 ? 10.901 -10.766 -4.131 1.00 87.50 195 TRP A CA 1
ATOM 1532 C C . TRP A 1 195 ? 10.882 -12.245 -4.520 1.00 87.50 195 TRP A C 1
ATOM 1534 O O . TRP A 1 195 ? 10.308 -13.073 -3.821 1.00 87.50 195 TRP A O 1
ATOM 1544 N N . GLY A 1 196 ? 11.542 -12.583 -5.626 1.00 84.25 196 GLY A N 1
ATOM 1545 C CA . GLY A 1 196 ? 11.535 -13.934 -6.184 1.00 84.25 196 GLY A CA 1
ATOM 1546 C C . GLY A 1 196 ? 10.262 -14.301 -6.954 1.00 84.25 196 GLY A C 1
ATOM 1547 O O . GLY A 1 196 ? 10.286 -15.296 -7.679 1.00 84.25 196 GLY A O 1
ATOM 1548 N N . GLU A 1 197 ? 9.198 -13.499 -6.875 1.00 88.75 197 GLU A N 1
ATOM 1549 C CA . GLU A 1 197 ? 7.956 -13.723 -7.621 1.00 88.75 197 GLU A CA 1
ATOM 1550 C C . GLU A 1 197 ? 8.073 -13.261 -9.072 1.00 88.75 197 GLU A C 1
ATOM 1552 O O . GLU A 1 197 ? 8.824 -12.334 -9.393 1.00 88.75 197 GLU A O 1
ATOM 1557 N N . LEU A 1 198 ? 7.306 -13.909 -9.950 1.00 89.06 198 LEU A N 1
ATOM 1558 C CA . LEU A 1 198 ? 7.137 -13.488 -11.334 1.00 89.06 198 LEU A CA 1
ATOM 1559 C C . LEU A 1 198 ? 6.171 -12.299 -11.395 1.00 89.06 198 LEU A C 1
ATOM 1561 O O . LEU A 1 198 ? 4.989 -12.429 -11.073 1.00 89.06 198 LEU A O 1
ATOM 1565 N N . VAL A 1 199 ? 6.671 -11.148 -11.840 1.00 92.00 199 VAL A N 1
ATOM 1566 C CA . VAL A 1 199 ? 5.920 -9.891 -11.865 1.00 92.00 199 VAL A CA 1
ATOM 1567 C C . VAL A 1 199 ? 5.867 -9.253 -13.245 1.00 92.00 199 VAL A C 1
ATOM 1569 O O . VAL A 1 199 ? 6.769 -9.420 -14.071 1.00 92.00 199 VAL A O 1
ATOM 1572 N N . LYS A 1 200 ? 4.828 -8.445 -13.448 1.00 93.44 200 LYS A N 1
ATOM 1573 C CA . LYS A 1 200 ? 4.718 -7.440 -14.502 1.00 93.44 200 LYS A CA 1
ATOM 1574 C C . LYS A 1 200 ? 4.959 -6.063 -13.891 1.00 93.44 200 LYS A C 1
ATOM 1576 O O . LYS A 1 200 ? 4.263 -5.654 -12.965 1.00 93.44 200 LYS A O 1
ATOM 1581 N N . VAL A 1 201 ? 5.939 -5.335 -14.416 1.00 90.81 201 VAL A N 1
ATOM 1582 C CA . VAL A 1 201 ? 6.289 -3.979 -13.976 1.00 90.81 201 VAL A CA 1
ATOM 1583 C C . VAL A 1 201 ? 6.056 -2.998 -15.112 1.00 90.81 201 VAL A C 1
ATOM 1585 O O . VAL A 1 201 ? 6.663 -3.115 -16.177 1.00 90.81 201 VAL A O 1
ATOM 1588 N N . ILE A 1 202 ? 5.234 -1.983 -14.860 1.00 90.69 202 ILE A N 1
ATOM 1589 C CA . ILE A 1 202 ? 5.030 -0.853 -15.768 1.00 90.69 202 ILE A CA 1
ATOM 1590 C C . ILE A 1 202 ? 5.879 0.313 -15.268 1.00 90.69 202 ILE A C 1
ATOM 1592 O O . ILE A 1 202 ? 5.750 0.754 -14.122 1.00 90.69 202 ILE A O 1
ATOM 1596 N N . ALA A 1 203 ? 6.736 0.849 -16.133 1.00 89.75 203 ALA A N 1
ATOM 1597 C CA . ALA A 1 203 ? 7.595 1.986 -15.819 1.00 89.75 203 ALA A CA 1
ATOM 1598 C C . ALA A 1 203 ? 7.505 3.082 -16.891 1.00 89.75 203 ALA A C 1
ATOM 1600 O O . ALA A 1 203 ? 7.305 2.799 -18.069 1.00 89.75 203 ALA A O 1
ATOM 1601 N N . SER A 1 204 ? 7.693 4.344 -16.500 1.00 88.94 204 SER A N 1
ATOM 1602 C CA . SER A 1 204 ? 7.917 5.445 -17.448 1.00 88.94 204 SER A CA 1
ATOM 1603 C C . SER A 1 204 ? 9.406 5.578 -17.725 1.00 88.94 204 SER A C 1
ATOM 1605 O O . SER A 1 204 ? 10.200 5.703 -16.788 1.00 88.94 204 SER A O 1
ATOM 1607 N N . LYS A 1 205 ? 9.796 5.606 -18.996 1.00 87.50 205 LYS A N 1
ATOM 1608 C CA . LYS A 1 205 ? 11.169 5.885 -19.418 1.00 87.50 205 LYS A CA 1
ATOM 1609 C C . LYS A 1 205 ? 11.269 7.328 -19.940 1.00 87.50 205 LYS A C 1
ATOM 1611 O O . LYS A 1 205 ? 10.801 7.592 -21.052 1.00 87.50 205 LYS A O 1
ATOM 1616 N N . PRO A 1 206 ? 11.857 8.269 -19.175 1.00 84.38 206 PRO A N 1
ATOM 1617 C CA . PRO A 1 206 ? 12.085 9.632 -19.651 1.00 84.38 206 PRO A CA 1
ATOM 1618 C C . PRO A 1 206 ? 13.181 9.673 -20.732 1.00 84.38 206 PRO A C 1
ATOM 1620 O O . PRO A 1 206 ? 14.002 8.760 -20.839 1.00 84.38 206 PRO A O 1
ATOM 1623 N N . LYS A 1 207 ? 13.232 10.759 -21.523 1.00 76.38 207 LYS A N 1
ATOM 1624 C CA . LYS A 1 207 ? 14.256 10.962 -22.578 1.00 76.38 207 LYS A CA 1
ATOM 1625 C C . LYS A 1 207 ? 15.691 10.994 -22.030 1.00 76.38 207 LYS A C 1
ATOM 1627 O O . LYS A 1 207 ? 16.627 10.650 -22.746 1.00 76.38 207 LYS A O 1
ATOM 1632 N N . LYS A 1 208 ? 15.866 11.420 -20.777 1.00 74.94 208 LYS A N 1
ATOM 1633 C CA . LYS A 1 208 ? 17.134 11.407 -20.037 1.00 74.94 208 LYS A CA 1
ATOM 1634 C C . LYS A 1 208 ? 16.880 10.811 -18.653 1.00 74.94 208 LYS A C 1
ATOM 1636 O O . LYS A 1 208 ? 15.995 11.275 -17.949 1.00 74.94 208 LYS A O 1
ATOM 1641 N N . GLY A 1 209 ? 17.663 9.808 -18.257 1.00 77.94 209 GLY A N 1
ATOM 1642 C CA . GLY A 1 209 ? 17.527 9.132 -16.961 1.00 77.94 209 GLY A CA 1
ATOM 1643 C C . GLY A 1 209 ? 17.127 7.658 -17.069 1.00 77.94 209 GLY A C 1
ATOM 1644 O O . GLY A 1 209 ? 17.024 7.100 -18.157 1.00 77.94 209 GLY A O 1
ATOM 1645 N N . GLY A 1 210 ? 16.967 7.014 -15.911 1.00 82.44 210 GLY A N 1
ATOM 1646 C CA . GLY A 1 210 ? 16.511 5.624 -15.812 1.00 82.44 210 GLY A CA 1
ATOM 1647 C C . GLY A 1 210 ? 14.982 5.518 -15.763 1.00 82.44 210 GLY A C 1
ATOM 1648 O O . GLY A 1 210 ? 14.319 6.526 -15.516 1.00 82.44 210 GLY A O 1
ATOM 1649 N N . PRO A 1 211 ? 14.417 4.318 -15.983 1.00 88.81 211 PRO A N 1
ATOM 1650 C CA . PRO A 1 211 ? 12.980 4.094 -15.871 1.00 88.81 211 PRO A CA 1
ATOM 1651 C C . PRO A 1 211 ? 12.489 4.318 -14.434 1.00 88.81 211 PRO A C 1
ATOM 1653 O O . PRO A 1 211 ? 13.157 3.920 -13.481 1.00 88.81 211 PRO A O 1
ATOM 1656 N N . ASN A 1 212 ? 11.314 4.927 -14.287 1.00 88.81 212 ASN A N 1
ATOM 1657 C CA . ASN A 1 212 ? 10.632 5.150 -13.011 1.00 88.81 212 ASN A CA 1
ATOM 1658 C C . ASN A 1 212 ? 9.419 4.222 -12.914 1.00 88.81 212 ASN A C 1
ATOM 1660 O O . ASN A 1 212 ? 8.583 4.216 -13.819 1.00 88.81 212 ASN A O 1
ATOM 1664 N N . MET A 1 213 ? 9.314 3.459 -11.831 1.00 90.00 213 MET A N 1
ATOM 1665 C CA . MET A 1 213 ? 8.200 2.548 -11.591 1.00 90.00 213 MET A CA 1
ATOM 1666 C C . MET A 1 213 ? 6.882 3.321 -11.483 1.00 90.00 213 MET A C 1
ATOM 1668 O O . MET A 1 213 ? 6.786 4.298 -10.740 1.00 90.00 213 MET A O 1
ATOM 1672 N N . ILE A 1 214 ? 5.873 2.851 -12.210 1.00 87.19 214 ILE A N 1
ATOM 1673 C CA . ILE A 1 214 ? 4.484 3.299 -12.084 1.00 87.19 214 ILE A CA 1
ATOM 1674 C C . ILE A 1 214 ? 3.690 2.241 -11.317 1.00 87.19 214 ILE A C 1
ATO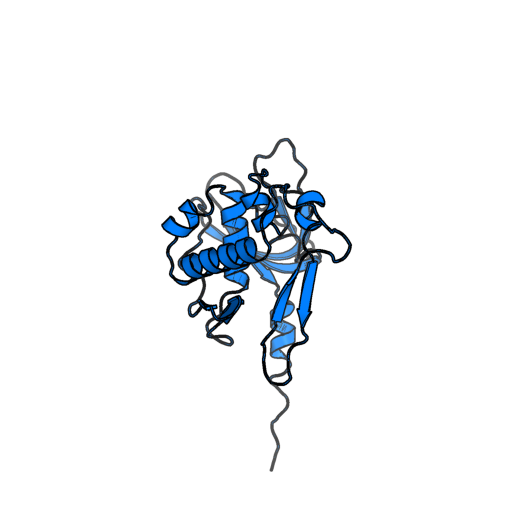M 1676 O O . ILE A 1 214 ? 2.954 2.572 -10.392 1.00 87.19 214 ILE A O 1
ATOM 1680 N N . GLU A 1 215 ? 3.845 0.975 -11.701 1.00 87.12 215 GLU A N 1
ATOM 1681 C CA . GLU A 1 215 ? 3.007 -0.123 -11.228 1.00 87.12 215 GLU A CA 1
ATOM 1682 C C . GLU A 1 215 ? 3.764 -1.452 -11.254 1.00 87.12 215 GLU A C 1
ATOM 1684 O O . GLU A 1 215 ? 4.690 -1.638 -12.049 1.00 87.12 215 GLU A O 1
ATOM 1689 N N . ILE A 1 216 ? 3.377 -2.348 -10.350 1.00 89.81 216 ILE A N 1
ATOM 1690 C CA . ILE A 1 216 ? 3.928 -3.689 -10.193 1.00 89.81 216 ILE A CA 1
ATOM 1691 C C . ILE A 1 216 ? 2.814 -4.644 -9.762 1.00 89.81 216 ILE A C 1
ATOM 1693 O O . ILE A 1 216 ? 2.091 -4.361 -8.804 1.00 89.81 216 ILE A O 1
ATOM 1697 N N . GLU A 1 217 ? 2.710 -5.775 -10.451 1.00 89.50 217 GLU A N 1
ATOM 1698 C CA . GLU A 1 217 ? 1.698 -6.807 -10.220 1.00 89.50 217 GLU A CA 1
ATOM 1699 C C . GLU A 1 217 ? 2.321 -8.205 -10.318 1.00 89.50 217 GLU A C 1
ATOM 1701 O O . GLU A 1 217 ? 3.247 -8.414 -11.101 1.00 89.50 217 GLU A O 1
ATOM 1706 N N . SER A 1 218 ? 1.816 -9.164 -9.535 1.00 88.19 218 SER A N 1
ATOM 1707 C CA . SER A 1 218 ? 2.222 -10.576 -9.620 1.00 88.19 218 SER A CA 1
ATOM 1708 C C . SER A 1 218 ? 1.454 -11.284 -10.735 1.00 88.19 218 SER A C 1
ATOM 1710 O O . SER A 1 218 ? 0.239 -11.124 -10.855 1.00 88.19 218 SER A O 1
ATOM 1712 N N . ILE A 1 219 ? 2.162 -12.075 -11.543 1.00 84.75 219 ILE A N 1
ATOM 1713 C CA . ILE A 1 219 ? 1.585 -12.859 -12.645 1.00 84.75 219 ILE A CA 1
ATOM 1714 C C . ILE A 1 219 ? 1.140 -14.243 -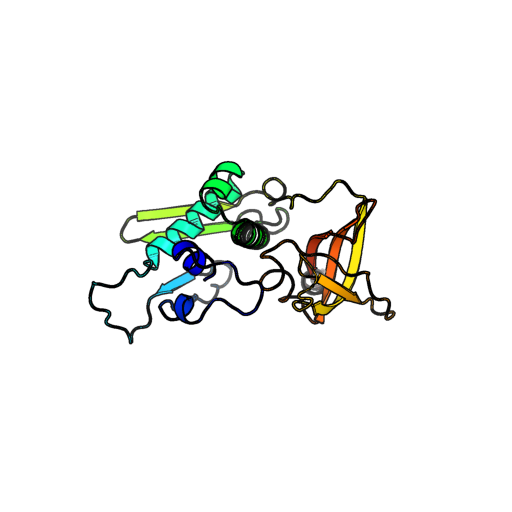12.147 1.00 84.75 219 ILE A C 1
ATOM 1716 O O . ILE A 1 219 ? 0.110 -14.757 -12.581 1.00 84.75 219 ILE A O 1
ATOM 1720 N N . GLU A 1 220 ? 1.864 -14.838 -11.193 1.00 66.75 220 GLU A N 1
ATOM 1721 C CA . GLU A 1 220 ? 1.530 -16.161 -10.633 1.00 66.75 220 GLU A CA 1
ATOM 1722 C C . GLU A 1 220 ? 0.162 -16.152 -9.924 1.00 66.75 220 GLU A C 1
ATOM 1724 O O . GLU A 1 220 ? -0.610 -17.105 -10.048 1.00 66.75 220 GLU A O 1
ATOM 1729 N N . GLY A 1 221 ? -0.200 -15.034 -9.283 1.00 53.88 221 GLY A N 1
ATOM 1730 C CA . GLY A 1 221 ? -1.517 -14.848 -8.665 1.00 53.88 221 GLY A CA 1
ATOM 1731 C C . GLY A 1 221 ? -2.694 -14.824 -9.651 1.00 53.88 221 GLY A C 1
ATOM 1732 O O . GLY A 1 221 ? -3.819 -15.095 -9.242 1.00 53.88 221 GLY A O 1
ATOM 1733 N N . GLN A 1 222 ? -2.458 -14.547 -10.939 1.00 48.56 222 GLN A N 1
ATOM 1734 C CA . GLN A 1 222 ? -3.501 -14.560 -11.974 1.00 48.56 222 GLN A CA 1
ATOM 1735 C C . GLN A 1 222 ? -3.675 -15.948 -12.614 1.00 48.56 222 GLN A C 1
ATOM 1737 O O . GLN A 1 222 ? -4.791 -16.312 -12.978 1.00 48.56 222 GLN A O 1
ATOM 1742 N N . ALA A 1 223 ? -2.607 -16.748 -12.714 1.00 39.78 223 ALA A N 1
ATOM 1743 C CA . ALA A 1 223 ? -2.657 -18.084 -13.318 1.00 39.78 223 ALA A CA 1
ATOM 1744 C C . ALA A 1 223 ? -3.338 -19.126 -12.412 1.00 39.78 223 ALA A C 1
ATOM 1746 O O . ALA A 1 223 ? -4.162 -19.902 -12.892 1.00 39.78 223 ALA A O 1
ATOM 1747 N N . ALA A 1 224 ? -3.077 -19.095 -11.100 1.00 38.69 224 ALA A N 1
ATOM 1748 C CA . ALA A 1 224 ? -3.738 -19.980 -10.131 1.00 38.69 224 ALA A CA 1
ATOM 1749 C C . ALA A 1 224 ? -5.244 -19.687 -9.955 1.00 38.69 224 ALA A C 1
ATOM 1751 O O . ALA A 1 224 ? -5.964 -20.486 -9.373 1.00 38.69 224 ALA A O 1
ATOM 1752 N N . GLN A 1 225 ? -5.729 -18.545 -10.452 1.00 42.31 225 GLN A N 1
ATOM 1753 C CA . GLN A 1 225 ? -7.140 -18.147 -10.387 1.00 42.31 225 GLN A CA 1
ATOM 1754 C C . GLN A 1 225 ? -7.926 -18.481 -11.665 1.00 42.31 225 GLN A C 1
ATOM 1756 O O . GLN A 1 225 ? -9.149 -18.373 -11.662 1.00 42.31 225 GLN A O 1
ATOM 1761 N N . ASN A 1 226 ? -7.247 -18.894 -12.742 1.00 42.34 226 ASN A N 1
ATOM 1762 C CA . ASN A 1 226 ? -7.880 -19.279 -14.008 1.00 42.34 226 ASN A CA 1
ATOM 1763 C C . ASN A 1 226 ? -8.040 -20.802 -14.169 1.00 42.34 226 ASN A C 1
ATOM 1765 O O . ASN A 1 226 ? -8.736 -21.231 -15.085 1.00 42.34 226 ASN A O 1
ATOM 1769 N N . SER A 1 227 ? -7.430 -21.627 -13.309 1.00 37.53 227 SER A N 1
ATOM 1770 C CA . SER A 1 227 ? -7.546 -23.093 -13.380 1.00 37.53 227 SER A CA 1
ATOM 1771 C C . SER A 1 227 ? -8.817 -23.660 -12.739 1.00 37.53 227 SER A C 1
ATOM 1773 O O . SER A 1 227 ? -9.159 -24.803 -13.015 1.00 37.53 227 SER A O 1
ATOM 1775 N N . ASP A 1 228 ? -9.541 -22.874 -11.936 1.00 41.91 228 ASP A N 1
ATOM 1776 C CA . ASP A 1 228 ? -10.772 -23.319 -11.255 1.00 41.91 228 ASP A CA 1
ATOM 1777 C C . ASP A 1 228 ? -12.054 -23.073 -12.083 1.00 41.91 228 ASP A C 1
ATOM 1779 O O . ASP A 1 228 ? -13.161 -23.323 -11.609 1.00 41.91 228 ASP A O 1
ATOM 1783 N N . ALA A 1 229 ? -11.930 -22.580 -13.322 1.00 42.97 229 ALA A N 1
ATOM 1784 C CA . ALA A 1 229 ? -13.067 -22.262 -14.193 1.00 42.97 229 ALA A CA 1
ATOM 1785 C C . ALA A 1 229 ? -13.412 -23.355 -15.226 1.00 42.97 229 ALA A C 1
ATOM 1787 O O . ALA A 1 229 ? -14.370 -23.179 -15.974 1.00 42.97 229 ALA A O 1
ATOM 1788 N N . ASP A 1 230 ? -12.672 -24.470 -15.280 1.00 42.84 230 ASP A N 1
ATOM 1789 C CA . ASP A 1 230 ? -12.821 -25.475 -16.345 1.00 42.84 230 ASP A CA 1
ATOM 1790 C C . ASP A 1 230 ? -12.872 -26.919 -15.818 1.00 42.84 230 ASP A C 1
ATOM 1792 O O . ASP A 1 230 ? -12.019 -27.760 -16.096 1.00 42.84 230 ASP A O 1
ATOM 1796 N N . THR A 1 231 ? -13.877 -27.237 -14.998 1.00 42.34 231 THR A N 1
ATOM 1797 C CA . THR A 1 231 ? -14.355 -28.628 -14.869 1.00 42.34 231 THR A CA 1
ATOM 1798 C C . THR A 1 231 ? -15.815 -28.651 -14.429 1.00 42.34 231 THR A C 1
ATOM 1800 O O . THR A 1 231 ? -16.144 -28.709 -13.249 1.00 42.34 231 THR A O 1
ATOM 1803 N N . GLY A 1 232 ? -16.717 -28.575 -15.406 1.00 41.53 232 GLY A N 1
ATOM 1804 C CA . GLY A 1 232 ? -18.154 -28.661 -15.156 1.00 41.53 232 GLY A CA 1
ATOM 1805 C C . GLY A 1 232 ? -19.003 -28.690 -16.421 1.00 41.53 232 GLY A C 1
ATOM 1806 O O . GLY A 1 232 ? -20.015 -28.003 -16.476 1.00 41.53 232 GLY A O 1
ATOM 1807 N N . THR A 1 233 ? -18.598 -29.449 -17.446 1.00 37.47 233 THR A N 1
ATOM 1808 C CA . THR A 1 233 ? -19.541 -29.873 -18.495 1.00 37.47 233 THR A CA 1
ATOM 1809 C C . THR A 1 233 ? -20.016 -31.277 -18.146 1.00 37.47 233 THR A C 1
ATOM 1811 O O . THR A 1 233 ? -19.342 -32.266 -18.424 1.00 37.47 233 THR A O 1
ATOM 1814 N N . GLU A 1 234 ? -21.157 -31.340 -17.467 1.00 37.06 234 GLU A N 1
ATOM 1815 C CA . GLU A 1 234 ? -21.936 -32.556 -17.258 1.00 37.06 234 GLU A CA 1
ATOM 1816 C C . GLU A 1 234 ? -22.632 -32.889 -18.587 1.00 37.06 234 GLU A C 1
ATOM 1818 O O . GLU A 1 234 ? -23.403 -32.089 -19.120 1.00 37.06 234 GLU A O 1
ATOM 1823 N N . VAL A 1 235 ? -22.276 -34.033 -19.172 1.00 45.78 235 VAL A N 1
ATOM 1824 C CA . VAL A 1 235 ? -22.914 -34.564 -20.380 1.00 45.78 235 VAL A CA 1
ATOM 1825 C C . VAL A 1 235 ? -24.123 -35.377 -19.928 1.00 45.78 235 VAL A C 1
ATOM 1827 O O . VAL A 1 235 ? -23.973 -36.291 -19.116 1.00 45.78 235 VAL A O 1
ATOM 1830 N N . ALA A 1 236 ? -25.297 -34.988 -20.425 1.00 47.12 236 ALA A N 1
ATOM 1831 C CA . ALA A 1 236 ? -26.562 -35.702 -20.276 1.00 47.12 236 ALA A CA 1
ATOM 1832 C C . ALA A 1 236 ? -26.582 -37.031 -21.049 1.00 47.12 236 ALA A C 1
ATOM 1834 O O . ALA A 1 236 ? -25.870 -37.127 -22.079 1.00 47.12 236 ALA A O 1
#